Protein AF-A0A7C5TJ11-F1 (afdb_monomer_lite)

Foldseek 3Di:
DAAEAEAEPPCAPVNCVVCVVVVVVSVCCVVVHPDDDDDAAPPPDQLQRLLCVFFVDHCVQQQLHDQFADDPPDDPVDTDGSLALVRGPGDGPLLVCLVVVFQEAALADRHQPDDPRPRPSHKGFHQCVLAQPPLQAKDWDAAAWDQRQNWIKHWDDDPQKIWIFAAADPRTDIDIDGAQDKDDQGWHWHNRPPDIWIKTWIWHHHPRTIITHRIGTLPVRRMPDNVLSVCCVVPPCRVLPAQQAQNVVCVVVVNDDVVSSVVSLVSNVSNQCRVVVVDVPVDDGRYYYGYRHNDGPD

pLDDT: mean 94.76, std 5.83, range [39.12, 98.56]

Radius of gyration: 20.77 Å; chains: 1; bounding box: 56×40×58 Å

Sequence (298 aa):
MRALLIIIDGLSYELLEKYRDELPNIRTLINEGAYGRLESVFPALTPVAIASLITGVTPKTHGITAPKIFVRGRKLSDPISAFSSEGLLVDPIWYHLGKRGKKVIVASSPQALPDRWNLPNVKLIDPFRMKVRKCSEAFFLREGEWRVHGKTWLVSKEGSRYEIAYPGETDYSIIRINVGEREGPIVFRAKCRDRELMGLAFLAAKEEGVYVSPAAYQTYEWSNDREMMDELWERVFKVSGVMLDSDHRSLQRGQITLDDFMWTASLAFRFFTSYSKYLLTTRDWDFAVTYFPVVDNV

Secondary structure (DSSP, 8-state):
--EEEEEEET--HHHHHHHGGG-HHHHHHHHHS-----PPPSS--HHHHHHHHHHSS-HHHH---SSEE--TTS-TTSPEETTSGGG--S--HHHHHHTTT--EEESS-TT--S-SS--TTEEEB-GGGG--GGGGS-EEEPSEEEEETTEEEEEEEETTEEEEEEE-SSSEEEEEEETT-EEEEEEEEEEETTEEEEEEEEEEEETTEEEEPPPEE--S-SBS-HHHHHHHIIIIIHHH----S--HHHHHTTSS-HHHHHHHHHHHHHHHHHHHHHHHHHS--SEEEEEEE-S---

Structure (mmCIF, N/CA/C/O backbone):
data_AF-A0A7C5TJ11-F1
#
_entry.id   AF-A0A7C5TJ11-F1
#
loop_
_atom_site.group_PDB
_atom_site.id
_atom_site.type_symbol
_atom_site.label_atom_id
_atom_site.label_alt_id
_atom_site.label_comp_id
_atom_site.label_asym_id
_atom_site.label_entity_id
_atom_site.label_seq_id
_atom_site.pdbx_PDB_ins_code
_atom_site.Cartn_x
_atom_site.Cartn_y
_atom_site.Cartn_z
_atom_site.occupancy
_atom_site.B_iso_or_equiv
_atom_site.auth_seq_id
_atom_site.auth_comp_id
_atom_site.auth_asym_id
_atom_site.auth_atom_id
_atom_site.pdbx_PDB_model_num
ATOM 1 N N . MET A 1 1 ? 4.856 7.735 -26.916 1.00 86.62 1 MET A N 1
ATOM 2 C CA . MET A 1 1 ? 4.281 6.419 -26.562 1.00 86.62 1 MET A CA 1
ATOM 3 C C . MET A 1 1 ? 4.357 6.276 -25.055 1.00 86.62 1 MET A C 1
ATOM 5 O O . MET A 1 1 ? 5.406 6.597 -24.512 1.00 86.62 1 MET A O 1
ATOM 9 N N . ARG A 1 2 ? 3.267 5.850 -24.412 1.00 95.88 2 ARG A N 1
ATOM 10 C CA . ARG A 1 2 ? 3.203 5.582 -22.970 1.00 95.88 2 ARG A CA 1
ATOM 11 C C . ARG A 1 2 ? 3.071 4.079 -22.736 1.00 95.88 2 ARG A C 1
ATOM 13 O O . ARG A 1 2 ? 2.408 3.418 -23.530 1.00 95.88 2 ARG A O 1
ATOM 20 N N . ALA A 1 3 ? 3.676 3.561 -21.673 1.00 97.38 3 ALA A N 1
ATOM 21 C CA . ALA A 1 3 ? 3.553 2.161 -21.271 1.00 97.38 3 ALA A CA 1
ATOM 22 C C . ALA A 1 3 ? 3.228 2.052 -19.775 1.00 97.38 3 ALA A C 1
ATOM 24 O O . ALA A 1 3 ? 3.905 2.659 -18.947 1.00 97.38 3 ALA A O 1
ATOM 25 N N . LEU A 1 4 ? 2.191 1.284 -19.438 1.00 96.94 4 LEU A N 1
ATOM 26 C CA . LEU A 1 4 ? 1.761 1.026 -18.066 1.00 96.94 4 LEU A CA 1
ATOM 27 C C . LEU A 1 4 ? 1.880 -0.473 -17.780 1.00 96.94 4 LEU A C 1
ATOM 29 O O . LEU A 1 4 ? 1.242 -1.279 -18.451 1.00 96.94 4 LEU A O 1
ATOM 33 N N . LEU A 1 5 ? 2.678 -0.829 -16.777 1.00 96.50 5 LEU A N 1
ATOM 34 C CA . LEU A 1 5 ? 2.787 -2.186 -16.254 1.00 96.50 5 LEU A CA 1
ATOM 35 C C . LEU A 1 5 ? 1.935 -2.312 -14.986 1.00 96.50 5 LEU A C 1
ATOM 37 O O . LEU A 1 5 ? 2.181 -1.629 -13.994 1.00 96.50 5 LEU A O 1
ATOM 41 N N . ILE A 1 6 ? 0.941 -3.197 -15.014 1.00 94.62 6 ILE A N 1
ATOM 42 C CA . ILE A 1 6 ? 0.098 -3.510 -13.856 1.00 94.62 6 ILE A CA 1
ATOM 43 C C . ILE A 1 6 ? 0.462 -4.910 -13.375 1.00 94.62 6 ILE A C 1
ATOM 45 O O . ILE A 1 6 ? 0.319 -5.877 -14.119 1.00 94.62 6 ILE A O 1
ATOM 49 N N . ILE A 1 7 ? 0.930 -5.010 -12.135 1.00 93.50 7 ILE A N 1
ATOM 50 C CA . ILE A 1 7 ? 1.271 -6.272 -11.483 1.00 93.50 7 ILE A CA 1
ATOM 51 C C . ILE A 1 7 ? 0.167 -6.577 -10.474 1.00 93.50 7 ILE A C 1
ATOM 53 O O . ILE A 1 7 ? -0.083 -5.776 -9.576 1.00 93.50 7 ILE A O 1
ATOM 57 N N . ILE A 1 8 ? -0.491 -7.723 -10.626 1.00 91.50 8 ILE A N 1
ATOM 58 C CA . ILE A 1 8 ? -1.546 -8.187 -9.721 1.00 91.50 8 ILE A CA 1
ATOM 59 C C . ILE A 1 8 ? -1.009 -9.413 -8.985 1.00 91.50 8 ILE A C 1
ATOM 61 O O . ILE A 1 8 ? -0.797 -10.453 -9.608 1.00 91.50 8 ILE A O 1
ATOM 65 N N . ASP A 1 9 ? -0.745 -9.285 -7.684 1.00 88.31 9 ASP A N 1
ATOM 66 C CA . ASP A 1 9 ? -0.161 -10.386 -6.915 1.00 88.31 9 ASP A CA 1
ATOM 67 C C . ASP A 1 9 ? -1.166 -11.517 -6.684 1.00 88.31 9 ASP A C 1
ATOM 69 O O . ASP A 1 9 ? -2.335 -11.278 -6.376 1.00 88.31 9 ASP A O 1
ATOM 73 N N . GLY A 1 10 ? -0.686 -12.752 -6.817 1.00 84.31 10 GLY A N 1
ATOM 74 C CA . GLY A 1 10 ? -1.449 -13.974 -6.581 1.00 84.31 10 GLY A CA 1
ATOM 75 C C . GLY A 1 10 ? -2.570 -14.260 -7.587 1.00 84.31 10 GLY A C 1
ATOM 76 O O . GLY A 1 10 ? -3.338 -15.201 -7.389 1.00 84.31 10 GLY A O 1
ATOM 77 N N . LEU A 1 11 ? -2.661 -13.508 -8.690 1.00 88.69 11 LEU A N 1
ATOM 78 C CA . LEU A 1 11 ? -3.597 -13.797 -9.777 1.00 88.69 11 LEU A CA 1
ATOM 79 C C . LEU A 1 11 ? -3.069 -14.954 -10.639 1.00 88.69 11 LEU A C 1
ATOM 81 O O . LEU A 1 11 ? -2.431 -14.739 -11.670 1.00 88.69 11 LEU A O 1
ATOM 85 N N . SER A 1 12 ? -3.304 -16.194 -10.200 1.00 89.19 12 SER A N 1
ATOM 86 C CA . SER A 1 12 ? -2.900 -17.371 -10.974 1.00 89.19 12 SER A CA 1
ATOM 87 C C . SER A 1 12 ? -3.643 -17.447 -12.310 1.00 89.19 12 SER A C 1
ATOM 89 O O . SER A 1 12 ? -4.770 -16.963 -12.451 1.00 89.19 12 SER A O 1
ATOM 91 N N . TYR A 1 13 ? -3.018 -18.096 -13.295 1.00 92.38 13 TYR A N 1
ATOM 92 C CA . TYR A 1 13 ? -3.624 -18.306 -14.609 1.00 92.38 13 TYR A CA 1
ATOM 93 C C . TYR A 1 13 ? -4.947 -19.076 -14.498 1.00 92.38 13 TYR A C 1
ATOM 95 O O . TYR A 1 13 ? -5.927 -18.725 -15.143 1.00 92.38 13 TYR A O 1
ATOM 103 N N . GLU A 1 14 ? -5.001 -20.081 -13.624 1.00 92.44 14 GLU A N 1
ATOM 104 C CA . GLU A 1 14 ? -6.177 -20.922 -13.409 1.00 92.44 14 GLU A CA 1
ATOM 105 C C . GLU A 1 14 ? -7.344 -20.140 -12.783 1.00 92.44 14 GLU A C 1
ATOM 107 O O . GLU A 1 14 ? -8.496 -20.340 -13.168 1.00 92.44 14 GLU A O 1
ATOM 112 N N . LEU A 1 15 ? -7.062 -19.225 -11.846 1.00 90.38 15 LEU A N 1
ATOM 113 C CA . LEU A 1 15 ? -8.080 -18.333 -11.284 1.00 90.38 15 LEU A CA 1
ATOM 114 C C . LEU A 1 15 ? -8.564 -17.331 -12.331 1.00 90.38 15 LEU A C 1
ATOM 116 O O . LEU A 1 15 ? -9.767 -17.115 -12.462 1.00 90.38 15 LEU A O 1
ATOM 120 N N . LEU A 1 16 ? -7.644 -16.745 -13.097 1.00 92.19 16 LEU A N 1
ATOM 121 C CA . LEU A 1 16 ? -7.997 -15.805 -14.152 1.00 92.19 16 LEU A CA 1
ATOM 122 C C . LEU A 1 16 ? -8.893 -16.461 -15.205 1.00 92.19 16 LEU A C 1
ATOM 124 O O . LEU A 1 16 ? -9.935 -15.904 -15.527 1.00 92.19 16 LEU A O 1
ATOM 128 N N . GLU A 1 17 ? -8.551 -17.660 -15.678 1.00 94.44 17 GLU A N 1
ATOM 129 C CA . GLU A 1 17 ? -9.380 -18.401 -16.634 1.00 94.44 17 GLU A CA 1
ATOM 130 C C . GLU A 1 17 ? -10.772 -18.711 -16.081 1.00 94.44 17 GLU A C 1
ATOM 132 O O . GLU A 1 17 ? -11.756 -18.613 -16.812 1.00 94.44 17 GLU A O 1
ATOM 137 N N . LYS A 1 18 ? -10.872 -19.032 -14.787 1.00 94.31 18 LYS A N 1
ATOM 138 C CA . LYS A 1 18 ? -12.156 -19.306 -14.136 1.00 94.31 18 LYS A CA 1
ATOM 139 C C . LYS A 1 18 ? -13.064 -18.073 -14.065 1.00 94.31 18 LYS A C 1
ATOM 141 O O . LYS A 1 18 ? -14.270 -18.224 -14.216 1.00 94.31 18 LYS A O 1
ATOM 146 N N . TYR A 1 19 ? -12.502 -16.888 -13.816 1.00 93.94 19 TYR A N 1
ATOM 147 C CA . TYR A 1 19 ? -13.272 -15.673 -13.514 1.00 93.94 19 TYR A CA 1
ATOM 148 C C . TYR A 1 19 ? -13.239 -14.602 -14.615 1.00 93.94 19 TYR A C 1
ATOM 150 O O . TYR A 1 19 ? -13.895 -13.573 -14.474 1.00 93.94 19 TYR A O 1
ATOM 158 N N . ARG A 1 20 ? -12.502 -14.792 -15.721 1.00 93.56 20 ARG A N 1
ATOM 159 C CA . ARG A 1 20 ? -12.317 -13.748 -16.752 1.00 93.56 20 ARG A CA 1
ATOM 160 C C . ARG A 1 20 ? -13.625 -13.201 -17.323 1.00 93.56 20 ARG A C 1
ATOM 162 O O . ARG A 1 20 ? -13.684 -12.019 -17.643 1.00 93.56 20 ARG A O 1
ATOM 169 N N . ASP A 1 21 ? -14.669 -14.023 -17.418 1.00 94.25 21 ASP A N 1
ATOM 170 C CA . ASP A 1 21 ? -15.966 -13.606 -17.963 1.00 94.25 21 ASP A CA 1
ATOM 171 C C . ASP A 1 21 ? -16.762 -12.712 -16.997 1.00 94.25 21 ASP A C 1
ATOM 173 O O . ASP A 1 21 ? -17.596 -11.922 -17.439 1.00 94.25 21 ASP A O 1
ATOM 177 N N . GLU A 1 22 ? -16.445 -12.771 -15.700 1.00 96.31 22 GLU A N 1
ATOM 178 C CA . GLU A 1 22 ? -16.991 -11.909 -14.642 1.00 96.31 22 GLU A CA 1
ATOM 179 C C . GLU A 1 22 ? -16.182 -10.607 -14.472 1.00 96.31 22 GLU A C 1
ATOM 181 O O . GLU A 1 22 ? -16.600 -9.690 -13.764 1.00 96.31 22 GLU A O 1
ATOM 186 N N . LEU A 1 23 ? -15.025 -10.496 -15.136 1.00 94.00 23 LEU A N 1
ATOM 187 C CA . LEU A 1 23 ? -14.099 -9.368 -15.039 1.00 94.00 23 LEU A CA 1
ATOM 188 C C . LEU A 1 23 ? -14.095 -8.568 -16.355 1.00 94.00 23 LEU A C 1
ATOM 190 O O . LEU A 1 23 ? -13.199 -8.753 -17.182 1.00 94.00 23 LEU A O 1
ATOM 194 N N . PRO A 1 24 ? -15.045 -7.638 -16.576 1.00 95.94 24 PRO A N 1
ATOM 195 C CA . PRO A 1 24 ? -15.271 -7.024 -17.889 1.00 95.94 24 PRO A CA 1
ATOM 196 C C . PRO A 1 24 ? -14.032 -6.326 -18.461 1.00 95.94 24 PRO A C 1
ATOM 198 O O . PRO A 1 24 ? -13.720 -6.499 -19.634 1.00 95.94 24 PRO A O 1
ATOM 201 N N . ASN A 1 25 ? -13.270 -5.605 -17.631 1.00 94.88 25 ASN A N 1
ATOM 202 C CA . ASN A 1 25 ? -12.044 -4.936 -18.079 1.00 94.88 25 ASN A CA 1
ATOM 203 C C . ASN A 1 25 ? -10.949 -5.934 -18.487 1.00 94.88 25 ASN A C 1
ATOM 205 O O . ASN A 1 25 ? -10.254 -5.720 -19.475 1.00 94.88 25 ASN A O 1
ATOM 209 N N . ILE A 1 26 ? -10.803 -7.033 -17.742 1.00 94.56 26 ILE A N 1
ATOM 210 C CA . ILE A 1 26 ? -9.856 -8.103 -18.075 1.00 94.56 26 ILE A CA 1
ATOM 211 C C . ILE A 1 26 ? -10.279 -8.780 -19.376 1.00 94.56 26 ILE A C 1
ATOM 213 O O . ILE A 1 26 ? -9.448 -8.978 -20.257 1.00 94.56 26 ILE A O 1
ATOM 217 N N . ARG A 1 27 ? -11.571 -9.084 -19.528 1.00 95.88 27 ARG A N 1
ATOM 218 C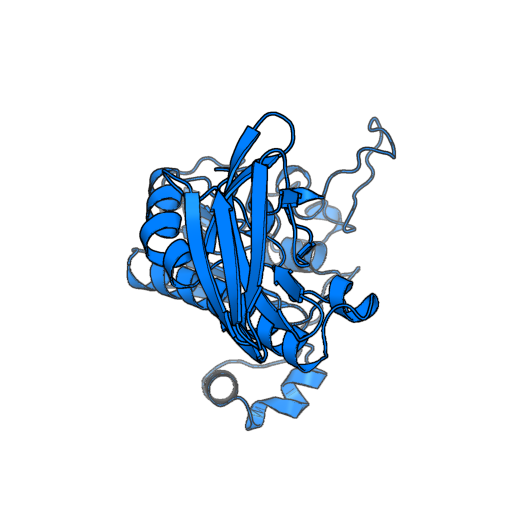 CA . ARG A 1 27 ? -12.120 -9.674 -20.749 1.00 95.88 27 ARG A CA 1
ATOM 219 C C . ARG A 1 27 ? -11.837 -8.807 -21.975 1.00 95.88 27 ARG A C 1
ATOM 221 O O . ARG A 1 27 ? -11.416 -9.340 -22.997 1.00 95.88 27 ARG A O 1
ATOM 228 N N . THR A 1 28 ? -12.014 -7.490 -21.873 1.00 97.50 28 THR A N 1
ATOM 229 C CA . THR A 1 28 ? -11.651 -6.557 -22.950 1.00 97.50 28 THR A CA 1
ATOM 230 C C . THR A 1 28 ? -10.160 -6.638 -23.282 1.00 97.50 28 THR A C 1
ATOM 232 O O . THR A 1 28 ? -9.814 -6.815 -24.445 1.00 97.50 28 THR A O 1
ATOM 235 N N . LEU A 1 29 ? -9.275 -6.596 -22.276 1.00 96.00 29 LEU A N 1
ATOM 236 C CA . LEU A 1 29 ? -7.823 -6.702 -22.487 1.00 96.00 29 LEU A CA 1
ATOM 237 C C . LEU A 1 29 ? -7.409 -8.026 -23.149 1.00 96.00 29 LEU A C 1
ATOM 239 O O . LEU A 1 29 ? -6.500 -8.032 -23.975 1.00 96.00 29 LEU A O 1
ATOM 243 N N . ILE A 1 30 ? -8.070 -9.133 -22.803 1.00 95.56 30 ILE A N 1
ATOM 244 C CA . ILE A 1 30 ? -7.830 -10.449 -23.411 1.00 95.56 30 ILE A CA 1
ATOM 245 C C . ILE A 1 30 ? -8.282 -10.463 -24.876 1.00 95.56 30 ILE A C 1
ATOM 247 O O . ILE A 1 30 ? -7.544 -10.946 -25.730 1.00 95.56 30 ILE A O 1
ATOM 251 N N . ASN A 1 31 ? -9.473 -9.935 -25.173 1.00 96.69 31 ASN A N 1
ATOM 252 C CA . ASN A 1 31 ? -10.062 -9.995 -26.514 1.00 96.69 31 ASN A CA 1
ATOM 253 C C . ASN A 1 31 ? -9.401 -9.038 -27.514 1.00 96.69 31 ASN A C 1
ATOM 255 O O . ASN A 1 31 ? -9.334 -9.346 -28.701 1.00 96.69 31 ASN A O 1
ATOM 259 N N . GLU A 1 32 ? -8.952 -7.872 -27.049 1.00 97.81 32 GLU A N 1
ATOM 260 C CA . GLU A 1 32 ? -8.363 -6.827 -27.896 1.00 97.81 32 GLU A CA 1
ATOM 261 C C . GLU A 1 32 ? -6.825 -6.844 -27.890 1.00 97.81 32 GLU A C 1
ATOM 263 O O . GLU A 1 32 ? -6.190 -6.126 -28.663 1.00 97.81 32 GLU A O 1
ATOM 268 N N . GLY A 1 33 ? -6.216 -7.643 -27.010 1.00 96.50 33 GLY A N 1
ATOM 269 C CA . GLY A 1 33 ? -4.775 -7.699 -26.793 1.00 96.50 33 GLY A CA 1
ATOM 270 C C . GLY A 1 33 ? -4.164 -9.077 -27.038 1.00 96.50 33 GLY A C 1
ATOM 271 O O . GLY A 1 33 ? -4.659 -9.890 -27.815 1.00 96.50 33 GLY A O 1
ATOM 272 N N . ALA A 1 34 ? -3.038 -9.328 -26.369 1.00 95.94 34 ALA A N 1
ATOM 273 C CA . ALA A 1 34 ? -2.376 -10.625 -26.354 1.00 95.94 34 ALA A CA 1
ATOM 274 C C . ALA A 1 34 ? -2.524 -11.258 -24.970 1.00 95.94 34 ALA A C 1
ATOM 276 O O . ALA A 1 34 ? -2.236 -10.624 -23.953 1.00 95.94 34 ALA A O 1
ATOM 277 N N . TYR A 1 35 ? -2.939 -12.521 -24.944 1.00 95.69 35 TYR A N 1
ATOM 278 C CA . TYR A 1 35 ? -3.163 -13.275 -23.720 1.00 95.69 35 TYR A CA 1
ATOM 279 C C . TYR A 1 35 ? -2.591 -14.686 -23.839 1.00 95.69 35 TYR A C 1
ATOM 281 O O . TYR A 1 35 ? -2.731 -15.343 -24.869 1.00 95.69 35 TYR A O 1
ATOM 289 N N . GLY A 1 36 ? -1.938 -15.156 -22.778 1.00 94.12 36 GLY A N 1
ATOM 290 C CA . GLY A 1 36 ? -1.347 -16.484 -22.735 1.00 94.12 36 GLY A CA 1
ATOM 291 C C . GLY A 1 36 ? -0.773 -16.814 -21.364 1.00 94.12 36 GLY A C 1
ATOM 292 O O . GLY A 1 36 ? -0.557 -15.935 -20.528 1.00 94.12 36 GLY A O 1
ATOM 293 N N . ARG A 1 37 ? -0.528 -18.105 -21.135 1.00 94.69 37 ARG A N 1
ATOM 294 C CA . ARG A 1 37 ? 0.116 -18.590 -19.914 1.00 94.69 37 ARG A CA 1
ATOM 295 C C . ARG A 1 37 ? 1.594 -18.199 -19.919 1.00 94.69 37 ARG A C 1
ATOM 297 O O . ARG A 1 37 ? 2.290 -18.448 -20.900 1.00 94.69 37 ARG A O 1
ATOM 304 N N . LEU A 1 38 ? 2.066 -17.631 -18.812 1.00 92.31 38 LEU A N 1
ATOM 305 C CA . LEU A 1 38 ? 3.478 -17.322 -18.588 1.00 92.31 38 LEU A CA 1
ATOM 306 C C . LEU A 1 38 ? 4.052 -18.248 -17.517 1.00 92.31 38 LEU A C 1
ATOM 308 O O . LEU A 1 38 ? 3.388 -18.550 -16.525 1.00 92.31 38 LEU A O 1
ATOM 312 N N . GLU A 1 39 ? 5.293 -18.682 -17.718 1.00 93.00 39 GLU A N 1
ATOM 313 C CA . GLU A 1 39 ? 6.059 -19.394 -16.700 1.00 93.00 39 GLU A CA 1
ATOM 314 C C . GLU A 1 39 ? 6.761 -18.378 -15.790 1.00 93.00 39 GLU A C 1
ATOM 316 O O . GLU A 1 39 ? 7.399 -17.435 -16.262 1.00 93.00 39 GLU A O 1
ATOM 321 N N . SER A 1 40 ? 6.614 -18.554 -14.475 1.00 93.94 40 SER A N 1
ATOM 322 C CA . SER A 1 40 ? 7.336 -17.750 -13.488 1.00 93.94 40 SER A CA 1
ATOM 323 C C . SER A 1 40 ? 8.755 -18.286 -13.288 1.00 93.94 40 SER A C 1
ATOM 325 O O . SER A 1 40 ? 9.103 -19.383 -13.711 1.00 93.94 40 SER A O 1
ATOM 327 N N . VAL A 1 41 ? 9.588 -17.527 -12.591 1.00 96.00 41 VAL A N 1
ATOM 328 C CA . VAL A 1 41 ? 10.910 -17.999 -12.168 1.00 96.00 41 VAL A CA 1
ATOM 329 C C . VAL A 1 41 ? 10.814 -18.944 -10.970 1.00 96.00 41 VAL A C 1
ATOM 331 O O . VAL A 1 41 ? 9.829 -18.945 -10.231 1.00 96.00 41 VAL A O 1
ATOM 334 N N . PHE A 1 42 ? 11.878 -19.714 -10.729 1.00 95.12 42 PHE A N 1
ATOM 335 C CA . PHE A 1 42 ? 12.030 -20.501 -9.508 1.00 95.12 42 PHE A CA 1
ATOM 336 C C . PHE A 1 42 ? 13.010 -19.828 -8.523 1.00 95.12 42 PHE A C 1
ATOM 338 O O . PHE A 1 42 ? 14.138 -19.521 -8.922 1.00 95.12 42 PHE A O 1
ATOM 345 N N . PRO A 1 43 ? 12.643 -19.647 -7.237 1.00 94.62 43 PRO A N 1
ATOM 346 C CA . PRO A 1 43 ? 11.336 -19.946 -6.641 1.00 94.62 43 PRO A CA 1
ATOM 347 C C . PRO A 1 43 ? 10.264 -18.898 -6.998 1.00 94.62 43 PRO A C 1
ATOM 349 O O . PRO A 1 43 ? 10.548 -17.701 -7.041 1.00 94.62 43 PRO A O 1
ATOM 352 N N . ALA A 1 44 ? 9.020 -19.350 -7.186 1.00 92.31 44 ALA A N 1
ATOM 353 C CA . ALA A 1 44 ? 7.878 -18.518 -7.583 1.00 92.31 44 ALA A CA 1
ATOM 354 C C . ALA A 1 44 ? 7.293 -17.727 -6.394 1.00 92.31 44 ALA A C 1
ATOM 356 O O . ALA A 1 44 ? 6.153 -17.925 -5.987 1.00 92.31 44 ALA A O 1
ATOM 357 N N . LEU A 1 45 ? 8.112 -16.857 -5.800 1.00 93.31 45 LEU A N 1
ATOM 358 C CA . LEU A 1 45 ? 7.745 -15.987 -4.680 1.00 93.31 45 LEU A CA 1
ATOM 359 C C . LEU A 1 45 ? 7.658 -14.536 -5.159 1.00 93.31 45 LEU A C 1
ATOM 361 O O . LEU A 1 45 ? 8.519 -14.106 -5.926 1.00 93.31 45 LEU A O 1
ATOM 365 N N . THR A 1 46 ? 6.693 -13.761 -4.656 1.00 92.88 46 THR A N 1
ATOM 366 C CA . THR A 1 46 ? 6.418 -12.372 -5.075 1.00 92.88 46 THR A CA 1
ATOM 367 C C . THR A 1 46 ? 7.670 -11.510 -5.289 1.00 92.88 46 THR A C 1
ATOM 369 O O . THR A 1 46 ? 7.876 -11.039 -6.411 1.00 92.88 46 THR A O 1
ATOM 372 N N . PRO A 1 47 ? 8.568 -11.310 -4.297 1.00 94.75 47 PRO A N 1
ATOM 373 C CA . PRO A 1 47 ? 9.711 -10.421 -4.497 1.00 94.75 47 PRO A CA 1
ATOM 374 C C . PRO A 1 47 ? 10.745 -10.983 -5.484 1.00 94.75 47 PRO A C 1
ATOM 376 O O . PRO A 1 47 ? 11.503 -10.207 -6.056 1.00 94.75 47 PRO A O 1
ATOM 379 N N . VAL A 1 48 ? 10.783 -12.304 -5.690 1.00 96.94 48 VAL A N 1
ATOM 380 C CA . VAL A 1 48 ? 11.693 -12.979 -6.629 1.00 96.94 48 VAL A CA 1
ATOM 381 C C . VAL A 1 48 ? 11.176 -12.825 -8.059 1.00 96.94 48 VAL A C 1
ATOM 383 O O . VAL A 1 48 ? 11.912 -12.366 -8.930 1.00 96.94 48 VAL A O 1
ATOM 386 N N . ALA A 1 49 ? 9.896 -13.134 -8.281 1.00 96.06 49 ALA A N 1
ATOM 387 C CA . ALA A 1 49 ? 9.247 -13.015 -9.582 1.00 96.06 49 ALA A CA 1
ATOM 388 C C . ALA A 1 49 ? 9.200 -11.562 -10.069 1.00 96.06 49 ALA A C 1
ATOM 390 O O . ALA A 1 49 ? 9.533 -11.294 -11.223 1.00 96.06 49 ALA A O 1
ATOM 391 N N . ILE A 1 50 ? 8.875 -10.612 -9.184 1.00 96.12 50 ILE A N 1
ATOM 392 C CA . ILE A 1 50 ? 8.878 -9.189 -9.540 1.00 96.12 50 ILE A CA 1
ATOM 393 C C . ILE A 1 50 ? 10.292 -8.710 -9.864 1.00 96.12 50 ILE A C 1
ATOM 395 O O . ILE A 1 50 ? 10.462 -8.026 -10.868 1.00 96.12 50 ILE A O 1
ATOM 399 N N . ALA A 1 51 ? 11.313 -9.113 -9.098 1.00 97.88 51 ALA A N 1
ATOM 400 C CA . ALA A 1 51 ? 12.695 -8.760 -9.412 1.00 97.88 51 ALA A CA 1
ATOM 401 C C . ALA A 1 51 ? 13.109 -9.265 -10.806 1.00 97.88 51 ALA A C 1
ATOM 403 O O . ALA A 1 51 ? 13.710 -8.511 -11.570 1.00 97.88 51 ALA A O 1
ATOM 404 N N . SER A 1 52 ? 12.735 -10.491 -11.185 1.00 98.00 52 SER A N 1
ATOM 405 C CA . SER A 1 52 ? 12.958 -10.992 -12.548 1.00 98.00 52 SER A CA 1
ATOM 406 C C . SER A 1 52 ? 12.178 -10.194 -13.600 1.00 98.00 52 SER A C 1
ATOM 408 O O . SER A 1 52 ? 12.746 -9.833 -14.629 1.00 98.00 52 SER A O 1
ATOM 410 N N . LEU A 1 53 ? 10.915 -9.845 -13.330 1.00 97.00 53 LEU A N 1
ATOM 411 C CA . LEU A 1 53 ? 10.067 -9.062 -14.237 1.00 97.00 53 LEU A CA 1
ATOM 412 C C . LEU A 1 53 ? 10.649 -7.670 -14.530 1.00 97.00 53 LEU A C 1
ATOM 414 O O . LEU A 1 53 ? 10.670 -7.238 -15.680 1.00 97.00 53 LEU A O 1
ATOM 418 N N . ILE A 1 54 ? 11.135 -6.966 -13.505 1.00 97.31 54 ILE A N 1
ATOM 419 C CA . ILE A 1 54 ? 11.624 -5.584 -13.646 1.00 97.31 54 ILE A CA 1
ATOM 420 C C . ILE A 1 54 ? 13.067 -5.509 -14.159 1.00 97.31 54 ILE A C 1
ATOM 422 O O . ILE A 1 54 ? 13.477 -4.450 -14.626 1.00 97.31 54 ILE A O 1
ATOM 426 N N . THR A 1 55 ? 13.852 -6.587 -14.047 1.00 98.06 55 THR A N 1
ATOM 427 C CA . THR A 1 55 ? 15.269 -6.618 -14.468 1.00 98.06 55 THR A CA 1
ATOM 428 C C . THR A 1 55 ? 15.500 -7.397 -15.762 1.00 98.06 55 THR A C 1
ATOM 430 O O . THR A 1 55 ? 16.516 -7.196 -16.422 1.00 98.06 55 THR A O 1
ATOM 433 N N . GLY A 1 56 ? 14.580 -8.291 -16.134 1.00 97.62 56 GLY A N 1
ATOM 434 C CA . GLY A 1 56 ? 14.712 -9.161 -17.303 1.00 97.62 56 GLY A CA 1
ATOM 435 C C . GLY A 1 56 ? 15.738 -10.289 -17.142 1.00 97.62 56 GLY A C 1
ATOM 436 O O . GLY A 1 56 ? 16.128 -10.894 -18.138 1.00 97.62 56 GLY A O 1
ATOM 437 N N . VAL A 1 57 ? 16.202 -10.579 -15.920 1.00 98.19 57 VAL A N 1
ATOM 438 C CA . VAL A 1 57 ? 17.179 -11.649 -15.644 1.00 98.19 57 VAL A CA 1
ATOM 439 C C . VAL A 1 57 ? 16.673 -12.611 -14.566 1.00 98.19 57 VAL A C 1
ATOM 441 O O . VAL A 1 57 ? 15.674 -12.352 -13.909 1.00 98.19 57 VAL A O 1
ATOM 444 N N . THR A 1 58 ? 17.357 -13.742 -14.381 1.00 98.00 58 THR A N 1
ATOM 445 C CA . THR A 1 58 ? 16.963 -14.781 -13.407 1.00 98.00 58 THR A CA 1
ATOM 446 C C . THR A 1 58 ? 17.383 -14.447 -11.964 1.00 98.00 58 THR A C 1
ATOM 448 O O . THR A 1 58 ? 18.304 -13.639 -11.775 1.00 98.00 58 THR A O 1
ATOM 451 N N . PRO A 1 59 ? 16.825 -15.140 -10.944 1.00 98.00 59 PRO A N 1
ATOM 452 C CA . PRO A 1 59 ? 17.202 -14.980 -9.531 1.00 98.00 59 PRO A CA 1
ATOM 453 C C . PRO A 1 59 ? 18.691 -15.088 -9.234 1.00 98.00 59 PRO A C 1
ATOM 455 O O . PRO A 1 59 ? 19.217 -14.352 -8.398 1.00 98.00 59 PRO A O 1
ATOM 458 N N . LYS A 1 60 ? 19.399 -15.946 -9.976 1.00 96.56 60 LYS A N 1
ATOM 459 C CA . LYS A 1 60 ? 20.856 -16.084 -9.881 1.00 96.56 60 LYS A CA 1
ATOM 460 C C . LYS A 1 60 ? 21.591 -14.778 -10.205 1.00 96.56 60 LYS A C 1
ATOM 462 O O . LYS A 1 60 ? 22.637 -14.519 -9.619 1.00 96.56 60 LYS A O 1
ATOM 467 N N . THR A 1 61 ? 21.064 -13.979 -11.131 1.00 98.00 61 THR A N 1
ATOM 468 C CA . THR A 1 61 ? 21.709 -12.755 -11.621 1.00 98.00 61 THR A CA 1
ATOM 469 C C . THR A 1 61 ? 21.271 -11.527 -10.830 1.00 98.00 61 THR A C 1
ATOM 471 O O . THR A 1 61 ? 22.124 -10.755 -10.404 1.00 98.00 61 THR A O 1
ATOM 474 N N . HIS A 1 62 ? 19.967 -11.341 -10.589 1.00 97.94 62 HIS A N 1
ATOM 475 C CA . HIS A 1 62 ? 19.495 -10.173 -9.832 1.00 97.94 62 HIS A CA 1
ATOM 476 C C . HIS A 1 62 ? 19.664 -10.316 -8.311 1.00 97.94 62 HIS A C 1
ATOM 478 O O . HIS A 1 62 ? 19.500 -9.332 -7.594 1.00 97.94 62 HIS A O 1
ATOM 484 N N . GLY A 1 63 ? 19.991 -11.511 -7.804 1.00 97.12 63 GLY A N 1
ATOM 485 C CA . GLY A 1 63 ? 20.361 -11.763 -6.404 1.00 97.12 63 GLY A CA 1
ATOM 486 C C . GLY A 1 63 ? 19.194 -11.956 -5.430 1.00 97.12 63 GLY A C 1
ATOM 487 O O . GLY A 1 63 ? 19.401 -12.405 -4.302 1.00 97.12 63 GLY A O 1
ATOM 488 N N . ILE A 1 64 ? 17.960 -11.688 -5.862 1.00 97.94 64 ILE A N 1
ATOM 489 C CA . ILE A 1 64 ? 16.754 -11.884 -5.046 1.00 97.94 64 ILE A CA 1
ATOM 490 C C . ILE A 1 64 ? 16.303 -13.337 -5.167 1.00 97.94 64 ILE A C 1
ATOM 492 O O . ILE A 1 64 ? 15.796 -13.737 -6.206 1.00 97.94 64 ILE A O 1
ATOM 496 N N . THR A 1 65 ? 16.499 -14.130 -4.115 1.00 95.94 65 THR A N 1
ATOM 497 C CA . THR A 1 65 ? 16.327 -15.599 -4.165 1.00 95.94 65 THR A CA 1
ATOM 498 C C . THR A 1 65 ? 15.314 -16.148 -3.163 1.00 95.94 65 THR A C 1
ATOM 500 O O . THR A 1 65 ? 14.806 -17.248 -3.346 1.00 95.94 65 THR A O 1
ATOM 503 N N . ALA A 1 66 ? 14.995 -15.395 -2.112 1.00 95.25 66 ALA A N 1
ATOM 504 C CA . ALA A 1 66 ? 14.013 -15.739 -1.087 1.00 95.25 66 ALA A CA 1
ATOM 505 C C . ALA A 1 66 ? 13.599 -14.458 -0.344 1.00 95.25 66 ALA A C 1
ATOM 507 O O . ALA A 1 66 ? 14.378 -13.511 -0.367 1.00 95.25 66 ALA A O 1
ATOM 508 N N . PRO A 1 67 ? 12.459 -14.403 0.376 1.00 94.31 67 PRO A N 1
ATOM 509 C CA . PRO A 1 67 ? 12.000 -13.197 1.077 1.00 94.31 67 PRO A CA 1
ATOM 510 C C . PRO A 1 67 ? 13.022 -12.621 2.071 1.00 94.31 67 PRO A C 1
ATOM 512 O O . PRO A 1 67 ? 13.087 -11.409 2.279 1.00 94.31 67 PRO A O 1
ATOM 515 N N . LYS A 1 68 ? 13.837 -13.500 2.667 1.00 95.56 68 LYS A N 1
ATOM 516 C CA . LYS A 1 68 ? 14.991 -13.167 3.507 1.00 95.56 68 LYS A CA 1
ATOM 517 C C . LYS A 1 68 ? 16.239 -13.774 2.878 1.00 95.56 68 LYS A C 1
ATOM 519 O O . LYS A 1 68 ? 16.315 -14.992 2.730 1.00 95.56 68 LYS A O 1
ATOM 524 N N . ILE A 1 69 ? 17.209 -12.934 2.538 1.00 95.06 69 ILE A N 1
ATOM 525 C CA . ILE A 1 69 ? 18.442 -13.338 1.862 1.00 95.06 69 ILE A CA 1
ATOM 526 C C . ILE A 1 69 ? 19.580 -13.313 2.882 1.00 95.06 69 ILE A C 1
ATOM 528 O O . ILE A 1 69 ? 19.927 -12.266 3.433 1.00 95.06 69 ILE A O 1
ATOM 532 N N . PHE A 1 70 ? 20.161 -14.481 3.143 1.00 94.38 70 PHE A N 1
ATOM 533 C CA . PHE A 1 70 ? 21.282 -14.636 4.065 1.00 94.38 70 PHE A CA 1
ATOM 534 C C . PHE A 1 70 ? 22.591 -14.588 3.286 1.00 94.38 70 PHE A C 1
ATOM 536 O O . PHE A 1 70 ? 22.844 -15.428 2.425 1.00 94.38 70 PHE A O 1
ATOM 543 N N . VAL A 1 71 ? 23.430 -13.603 3.596 1.00 90.88 71 VAL A N 1
ATOM 544 C CA . VAL A 1 71 ? 24.730 -13.405 2.946 1.00 90.88 71 VAL A CA 1
ATOM 545 C C . VAL A 1 71 ? 25.862 -13.638 3.939 1.00 90.88 71 VAL A C 1
ATOM 547 O O . VAL A 1 71 ? 25.763 -13.293 5.120 1.00 90.88 71 VAL A O 1
ATOM 550 N N . ARG A 1 72 ? 26.963 -14.226 3.462 1.00 91.19 72 ARG A N 1
ATOM 551 C CA . ARG A 1 72 ? 28.161 -14.455 4.279 1.00 91.19 72 ARG A CA 1
ATOM 552 C C . ARG A 1 72 ? 28.675 -13.123 4.838 1.00 91.19 72 ARG A C 1
ATOM 554 O O . ARG A 1 72 ? 28.749 -12.136 4.117 1.00 91.19 72 ARG A O 1
ATOM 561 N N . GLY A 1 73 ? 29.038 -13.109 6.120 1.00 91.50 73 GLY A N 1
ATOM 562 C CA . GLY A 1 73 ? 29.523 -11.910 6.816 1.00 91.50 73 GLY A CA 1
ATOM 563 C C . GLY A 1 73 ? 28.434 -11.092 7.518 1.00 91.50 73 GLY A C 1
ATOM 564 O O . GLY A 1 73 ? 28.768 -10.225 8.320 1.00 91.50 73 GLY A O 1
ATOM 565 N N . ARG A 1 74 ? 27.146 -11.393 7.297 1.00 92.75 74 ARG A N 1
ATOM 566 C CA . ARG A 1 74 ? 26.042 -10.857 8.107 1.00 92.75 74 ARG A CA 1
ATOM 567 C C . ARG A 1 74 ? 25.593 -11.850 9.174 1.00 92.75 74 ARG A C 1
ATOM 569 O O . ARG A 1 74 ? 25.774 -13.061 9.044 1.00 92.75 74 ARG A O 1
ATOM 576 N N . LYS A 1 75 ? 24.992 -11.329 10.246 1.00 93.38 75 LYS A N 1
ATOM 577 C CA . LYS A 1 75 ? 24.360 -12.152 11.285 1.00 93.38 75 LYS A CA 1
ATOM 578 C C . LYS A 1 75 ? 23.088 -12.789 10.725 1.00 93.38 75 LYS A C 1
ATOM 580 O O . LYS A 1 75 ? 22.344 -12.138 10.000 1.00 93.38 75 LYS A O 1
ATOM 585 N N . LEU A 1 76 ? 22.772 -14.015 11.148 1.00 91.81 76 LEU A N 1
ATOM 586 C CA . LEU A 1 76 ? 21.498 -14.667 10.801 1.00 91.81 76 LEU A CA 1
ATOM 587 C C . LEU A 1 76 ? 20.272 -13.877 11.296 1.00 91.81 76 LEU A C 1
ATOM 589 O O . LEU A 1 76 ? 19.193 -13.974 10.728 1.00 91.81 76 LEU A O 1
ATOM 593 N N . SER A 1 77 ? 20.425 -13.060 12.337 1.00 92.94 77 SER A N 1
ATOM 594 C CA . SER A 1 77 ? 19.366 -12.172 12.826 1.00 92.94 77 SER A CA 1
ATOM 595 C C . SER A 1 77 ? 19.123 -10.940 11.941 1.00 92.94 77 SER A C 1
ATOM 597 O O . SER A 1 77 ? 18.182 -10.199 12.209 1.00 92.94 77 SER A O 1
ATOM 599 N N . ASP A 1 78 ? 19.972 -10.695 10.938 1.00 92.75 78 ASP A N 1
ATOM 600 C CA . ASP A 1 78 ? 19.950 -9.507 10.076 1.00 92.75 78 ASP A CA 1
ATOM 601 C C . ASP A 1 78 ? 20.083 -9.874 8.578 1.00 92.75 78 ASP A C 1
ATOM 603 O O . ASP A 1 78 ? 21.077 -9.539 7.921 1.00 92.75 78 ASP A O 1
ATOM 607 N N . PRO A 1 79 ? 19.118 -10.635 8.023 1.00 94.75 79 PRO A N 1
ATOM 608 C CA . PRO A 1 79 ? 19.097 -10.940 6.599 1.00 94.75 79 PRO A CA 1
ATOM 609 C C . PRO A 1 79 ? 18.735 -9.699 5.775 1.00 94.75 79 PRO A C 1
ATOM 611 O O . PRO A 1 79 ? 18.018 -8.810 6.236 1.00 94.75 79 PRO A O 1
ATOM 614 N N . ILE A 1 80 ? 19.152 -9.682 4.509 1.00 95.06 80 ILE A N 1
ATOM 615 C CA . ILE A 1 80 ? 18.701 -8.665 3.555 1.00 95.06 80 ILE A CA 1
ATOM 616 C C . ILE A 1 80 ? 17.246 -8.968 3.184 1.00 95.06 80 ILE A C 1
ATOM 618 O O . ILE A 1 80 ? 16.900 -10.103 2.844 1.00 95.06 80 ILE A O 1
ATOM 622 N N . SER A 1 81 ? 16.384 -7.954 3.257 1.00 95.31 81 SER A N 1
ATOM 623 C CA . SER A 1 81 ? 14.996 -8.073 2.808 1.00 95.31 81 SER A CA 1
ATOM 624 C C . SER A 1 81 ? 14.940 -8.090 1.287 1.00 95.31 81 SER A C 1
ATOM 626 O O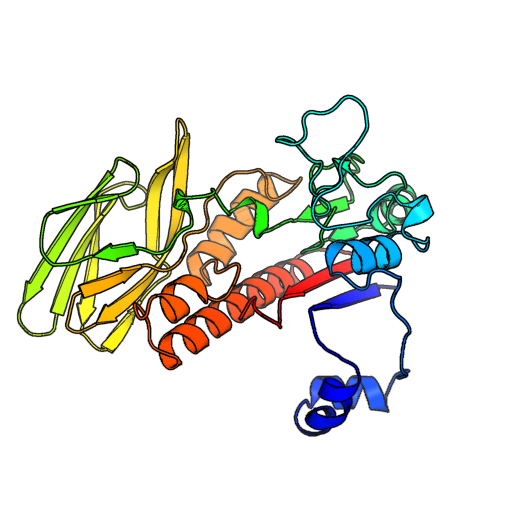 . SER A 1 81 ? 15.421 -7.162 0.639 1.00 95.31 81 SER A O 1
ATOM 628 N N . ALA A 1 82 ? 14.284 -9.098 0.720 1.00 96.12 82 ALA A N 1
ATOM 629 C CA . ALA A 1 82 ? 14.071 -9.183 -0.719 1.00 96.12 82 ALA A CA 1
ATOM 630 C C . ALA A 1 82 ? 13.207 -8.057 -1.278 1.00 96.12 82 ALA A C 1
ATOM 632 O O . ALA A 1 82 ? 13.276 -7.792 -2.465 1.00 96.12 82 ALA A O 1
ATOM 633 N N . PHE A 1 83 ? 12.400 -7.402 -0.445 1.00 94.88 83 PHE A N 1
ATOM 634 C CA . PHE A 1 83 ? 11.551 -6.281 -0.848 1.00 94.88 83 PHE A CA 1
ATOM 635 C C . PHE A 1 83 ? 12.320 -4.954 -0.923 1.00 94.88 83 PHE A C 1
ATOM 637 O O . PHE A 1 83 ? 11.791 -3.970 -1.424 1.00 94.88 83 PHE A O 1
ATOM 644 N N . SER A 1 84 ? 13.564 -4.922 -0.436 1.00 95.56 84 SER A N 1
ATOM 645 C CA . SER A 1 84 ? 14.438 -3.749 -0.482 1.00 95.56 84 SER A CA 1
ATOM 646 C C . SER A 1 84 ? 15.278 -3.745 -1.754 1.00 95.56 84 SER A C 1
ATOM 648 O O . SER A 1 84 ? 15.760 -4.791 -2.194 1.00 95.56 84 SER A O 1
ATOM 650 N N . SER A 1 85 ? 15.536 -2.558 -2.302 1.00 96.81 85 SER A N 1
ATOM 651 C CA . SER A 1 85 ? 16.474 -2.388 -3.417 1.00 96.81 85 SER A CA 1
ATOM 652 C C . SER A 1 85 ? 17.905 -2.803 -3.050 1.00 96.81 85 SER A C 1
ATOM 654 O O . SER A 1 85 ? 18.702 -3.097 -3.935 1.00 96.81 85 SER A O 1
ATOM 656 N N . GLU A 1 86 ? 18.251 -2.866 -1.759 1.00 94.31 86 GLU A N 1
ATOM 657 C CA . GLU A 1 86 ? 19.582 -3.257 -1.268 1.00 94.31 86 GLU A CA 1
ATOM 658 C C . GLU A 1 86 ? 20.008 -4.660 -1.713 1.00 94.31 86 GLU A C 1
ATOM 660 O O . GLU A 1 86 ? 21.194 -4.898 -1.933 1.00 94.31 86 GLU A O 1
ATOM 665 N N . GLY A 1 87 ? 19.056 -5.588 -1.845 1.00 93.12 87 GLY A N 1
ATOM 666 C CA . GLY A 1 87 ? 19.339 -6.954 -2.288 1.00 93.12 87 GLY A CA 1
ATOM 667 C C . GLY A 1 87 ? 19.496 -7.098 -3.802 1.00 93.12 87 GLY A C 1
ATOM 668 O O . GLY A 1 87 ? 19.928 -8.152 -4.263 1.00 93.12 87 GLY A O 1
ATOM 669 N N . LEU A 1 88 ? 19.126 -6.072 -4.575 1.00 96.69 88 LEU A N 1
ATOM 670 C CA . LEU A 1 88 ? 19.089 -6.139 -6.031 1.00 96.69 88 LEU A CA 1
ATOM 671 C C . LEU A 1 88 ? 20.490 -5.896 -6.613 1.00 96.69 88 LEU A C 1
ATOM 673 O O . LEU A 1 88 ? 21.071 -4.826 -6.442 1.00 96.69 88 LEU A O 1
ATOM 677 N N . LEU A 1 89 ? 21.055 -6.885 -7.303 1.00 97.12 89 LEU A N 1
ATOM 678 C CA . LEU A 1 89 ? 22.428 -6.813 -7.830 1.00 97.12 89 LEU A CA 1
ATOM 679 C C . LEU A 1 89 ? 22.534 -6.169 -9.217 1.00 97.12 89 LEU A C 1
ATOM 681 O O . LEU A 1 89 ? 23.637 -5.880 -9.673 1.00 97.12 89 LEU A O 1
ATOM 685 N N . VAL A 1 90 ? 21.402 -5.951 -9.884 1.00 98.00 90 VAL A N 1
ATOM 686 C CA . VAL A 1 90 ? 21.329 -5.375 -11.230 1.00 98.00 90 VAL A CA 1
ATOM 687 C C . VAL A 1 90 ? 20.303 -4.254 -11.274 1.00 98.00 90 VAL A C 1
ATOM 689 O O . VAL A 1 90 ? 19.417 -4.175 -10.423 1.00 98.00 90 VAL A O 1
ATOM 692 N N . ASP A 1 91 ? 20.414 -3.394 -12.277 1.00 98.19 91 ASP A N 1
ATOM 693 C CA . ASP A 1 91 ? 19.500 -2.275 -12.409 1.00 98.19 91 ASP A CA 1
ATOM 694 C C . ASP A 1 91 ? 18.138 -2.701 -12.996 1.00 98.19 91 ASP A C 1
ATOM 696 O O . ASP A 1 91 ? 18.076 -3.510 -13.923 1.00 98.19 91 ASP A O 1
ATOM 700 N N . PRO A 1 92 ? 17.030 -2.149 -12.483 1.00 98.12 92 PRO A N 1
ATOM 701 C CA . PRO A 1 92 ? 15.688 -2.386 -12.990 1.00 98.12 92 PRO A CA 1
ATOM 702 C C . PRO A 1 92 ? 15.359 -1.472 -14.176 1.00 98.12 92 PRO A C 1
ATOM 704 O O . PRO A 1 92 ? 16.001 -0.446 -14.427 1.00 98.12 92 PRO A O 1
ATOM 707 N N . ILE A 1 93 ? 14.283 -1.802 -14.887 1.00 98.25 93 ILE A N 1
ATOM 708 C CA . ILE A 1 93 ? 13.832 -1.102 -16.093 1.00 98.25 93 ILE A CA 1
ATOM 709 C C . ILE A 1 93 ? 13.651 0.408 -15.884 1.00 98.25 93 ILE A C 1
ATOM 711 O O . ILE A 1 93 ? 14.012 1.195 -16.761 1.00 98.25 93 ILE A O 1
ATOM 715 N N . TRP A 1 94 ? 13.165 0.841 -14.715 1.00 97.75 94 TRP A N 1
ATOM 716 C CA . TRP A 1 94 ? 12.956 2.263 -14.430 1.00 97.75 94 TRP A CA 1
ATOM 717 C C . TRP A 1 94 ? 14.257 3.066 -14.398 1.00 97.75 94 TRP A C 1
ATOM 719 O O . TRP A 1 94 ? 14.265 4.211 -14.848 1.00 97.75 94 TRP A O 1
ATOM 729 N N . TYR A 1 95 ? 15.371 2.470 -13.964 1.00 98.38 95 TYR A N 1
ATOM 730 C CA . TYR A 1 95 ? 16.681 3.114 -14.053 1.00 98.38 95 TYR A CA 1
ATOM 731 C C . TYR A 1 95 ? 17.104 3.304 -15.510 1.00 98.38 95 TYR A C 1
ATOM 733 O O . TYR A 1 95 ? 17.480 4.401 -15.931 1.00 98.38 95 TYR A O 1
ATOM 741 N N . HIS A 1 96 ? 17.011 2.241 -16.310 1.00 98.38 96 HIS A N 1
ATOM 742 C CA . HIS A 1 96 ? 17.416 2.270 -17.712 1.00 98.38 96 HIS A CA 1
ATOM 743 C C . HIS A 1 96 ? 16.582 3.240 -18.556 1.00 98.38 96 HIS A C 1
ATOM 745 O O . HIS A 1 96 ? 17.130 3.886 -19.457 1.00 98.38 96 HIS A O 1
ATOM 751 N N . LEU A 1 97 ? 15.283 3.349 -18.276 1.00 98.25 97 LEU A N 1
ATOM 752 C CA . LEU A 1 97 ? 14.395 4.329 -18.897 1.00 98.25 97 LEU A CA 1
ATOM 753 C C . LEU A 1 97 ? 14.709 5.748 -18.411 1.00 98.25 97 LEU A C 1
ATOM 755 O O . LEU A 1 97 ? 14.859 6.652 -19.235 1.00 98.25 97 LEU A O 1
ATOM 759 N N . GLY A 1 98 ? 14.909 5.927 -17.103 1.00 98.31 98 GLY A N 1
ATOM 760 C CA . GLY A 1 98 ? 15.295 7.202 -16.506 1.00 98.31 98 GLY A CA 1
ATOM 761 C C . GLY A 1 98 ? 16.570 7.781 -17.127 1.00 98.31 98 GLY A C 1
ATOM 762 O O . GLY A 1 98 ? 16.575 8.927 -17.573 1.00 98.31 98 GLY A O 1
ATOM 763 N N . LYS A 1 99 ? 17.627 6.972 -17.289 1.00 98.38 99 LYS A N 1
ATOM 764 C CA . LYS A 1 99 ? 18.873 7.400 -17.960 1.00 98.38 99 LYS A CA 1
ATOM 765 C C . LYS A 1 99 ? 18.688 7.848 -19.407 1.00 98.38 99 LYS A C 1
ATOM 767 O O . LYS A 1 99 ? 19.516 8.589 -19.924 1.00 98.38 99 LYS A O 1
ATOM 772 N N . ARG A 1 100 ? 17.628 7.386 -20.071 1.00 98.00 100 ARG A N 1
ATOM 773 C CA . ARG A 1 100 ? 17.270 7.765 -21.446 1.00 98.00 100 ARG A CA 1
ATOM 774 C C . ARG A 1 100 ? 16.317 8.965 -21.486 1.00 98.00 100 ARG A C 1
ATOM 776 O O . ARG A 1 100 ? 15.666 9.193 -22.501 1.00 98.00 100 ARG A O 1
ATOM 783 N N . GLY A 1 101 ? 16.206 9.704 -20.381 1.00 97.88 101 GLY A N 1
ATOM 784 C CA . GLY A 1 101 ? 15.377 10.903 -20.264 1.00 97.88 101 GLY A CA 1
ATOM 785 C C . GLY A 1 101 ? 13.877 10.627 -20.160 1.00 97.88 101 GLY A C 1
ATOM 786 O O . GLY A 1 101 ? 13.092 11.565 -20.263 1.00 97.88 101 GLY A O 1
ATOM 787 N N . LYS A 1 102 ? 13.455 9.368 -19.969 1.00 98.44 102 LYS A N 1
ATOM 788 C CA . LYS A 1 102 ? 12.034 9.022 -19.829 1.00 98.44 102 LYS A CA 1
ATOM 789 C C . LYS A 1 102 ? 11.518 9.373 -18.443 1.00 98.44 102 LYS A C 1
ATOM 791 O O . LYS A 1 102 ? 12.203 9.124 -17.455 1.00 98.44 102 LYS A O 1
ATOM 796 N N . LYS A 1 103 ? 10.311 9.921 -18.362 1.00 98.44 103 LYS A N 1
ATOM 797 C CA . LYS A 1 103 ? 9.621 10.182 -17.095 1.00 98.44 103 LYS A CA 1
ATOM 798 C C . LYS A 1 103 ? 9.031 8.874 -16.580 1.00 98.44 103 LYS A C 1
ATOM 800 O O . LYS A 1 103 ? 8.202 8.266 -17.261 1.00 98.44 103 LYS A O 1
ATOM 805 N N . VAL A 1 104 ? 9.472 8.430 -15.408 1.00 98.50 104 VAL A N 1
ATOM 806 C CA . VAL A 1 104 ? 9.085 7.137 -14.838 1.00 98.50 104 VAL A CA 1
ATOM 807 C C . VAL A 1 104 ? 8.380 7.316 -13.501 1.00 98.50 104 VAL A C 1
ATOM 809 O O . VAL A 1 104 ? 8.890 8.011 -12.624 1.00 98.50 104 VAL A O 1
ATOM 812 N N . ILE A 1 105 ? 7.240 6.643 -13.333 1.00 98.25 105 ILE A N 1
ATOM 813 C CA . ILE A 1 105 ? 6.522 6.545 -12.056 1.00 98.25 105 ILE A CA 1
ATOM 814 C C . ILE A 1 105 ? 6.432 5.076 -11.635 1.00 98.25 105 ILE A C 1
ATOM 816 O O . ILE A 1 105 ? 5.734 4.279 -12.253 1.00 98.25 105 ILE A O 1
ATOM 820 N N . VAL A 1 106 ? 7.106 4.715 -10.550 1.00 97.94 106 VAL A N 1
ATOM 821 C CA . VAL A 1 106 ? 6.905 3.441 -9.853 1.00 97.94 106 VAL A CA 1
ATOM 822 C C . VAL A 1 106 ? 5.934 3.720 -8.711 1.00 97.94 106 VAL A C 1
ATOM 824 O O . VAL A 1 106 ? 6.345 4.179 -7.652 1.00 97.94 106 VAL A O 1
ATOM 827 N N . ALA A 1 107 ? 4.637 3.511 -8.946 1.00 96.12 107 ALA A N 1
ATOM 828 C CA . ALA A 1 107 ? 3.586 3.771 -7.959 1.00 96.12 107 ALA A CA 1
ATOM 829 C C . ALA A 1 107 ? 3.606 2.750 -6.812 1.00 96.12 107 ALA A C 1
ATOM 831 O O . ALA A 1 107 ? 3.267 3.071 -5.676 1.00 96.12 107 ALA A O 1
ATOM 832 N N . SER A 1 108 ? 3.992 1.514 -7.113 1.00 93.88 108 SER A N 1
ATOM 833 C CA . SER A 1 108 ? 4.328 0.492 -6.130 1.00 93.88 108 SER A CA 1
ATOM 834 C C . SER A 1 108 ? 5.134 -0.590 -6.828 1.00 93.88 108 SER A C 1
ATOM 836 O O . SER A 1 108 ? 4.768 -1.030 -7.919 1.00 93.88 108 SER A O 1
ATOM 838 N N . SER A 1 109 ? 6.231 -1.009 -6.213 1.00 94.44 109 SER A N 1
ATOM 839 C CA . SER A 1 109 ? 6.944 -2.232 -6.563 1.00 94.44 109 SER A CA 1
ATOM 840 C C . SER A 1 109 ? 7.862 -2.600 -5.404 1.00 94.44 109 SER A C 1
ATOM 842 O O . SER A 1 109 ? 8.545 -1.718 -4.870 1.00 94.44 109 SER A O 1
ATOM 844 N N . PRO A 1 110 ? 7.986 -3.892 -5.060 1.00 92.94 110 PRO A N 1
ATOM 845 C CA . PRO A 1 110 ? 9.169 -4.376 -4.371 1.00 92.94 110 PRO A CA 1
ATOM 846 C C . PRO A 1 110 ? 10.449 -3.856 -5.042 1.00 92.94 110 PRO A C 1
ATOM 848 O O . PRO A 1 110 ? 10.487 -3.599 -6.248 1.00 92.94 110 PRO A O 1
ATOM 851 N N . GLN A 1 111 ? 11.496 -3.675 -4.242 1.00 96.19 111 GLN A N 1
ATOM 852 C CA . GLN A 1 111 ? 12.816 -3.203 -4.666 1.00 96.19 111 GLN A CA 1
ATOM 853 C C . GLN A 1 111 ? 12.869 -1.778 -5.246 1.00 96.19 111 GLN A C 1
ATOM 855 O O . GLN A 1 111 ? 13.930 -1.362 -5.710 1.00 96.19 111 GLN A O 1
ATOM 860 N N . ALA A 1 112 ? 11.780 -1.002 -5.182 1.00 96.94 112 ALA A N 1
ATOM 861 C CA . ALA A 1 112 ? 11.792 0.404 -5.587 1.00 96.94 112 ALA A CA 1
ATOM 862 C C . ALA A 1 112 ? 12.629 1.271 -4.633 1.00 96.94 112 ALA A C 1
ATOM 864 O O . ALA A 1 112 ? 13.355 2.152 -5.081 1.00 96.94 112 ALA A O 1
ATOM 865 N N . LEU A 1 113 ? 12.557 1.009 -3.324 1.00 97.62 113 LEU A N 1
ATOM 866 C CA . LEU A 1 113 ? 13.251 1.793 -2.300 1.00 97.62 113 LEU A CA 1
ATOM 867 C C . LEU A 1 113 ? 14.191 0.926 -1.436 1.00 97.62 113 LEU A C 1
ATOM 869 O O . LEU A 1 113 ? 13.941 -0.277 -1.284 1.00 97.62 113 LEU A O 1
ATOM 873 N N . PRO A 1 114 ? 15.246 1.506 -0.821 1.00 97.19 114 PRO A N 1
ATOM 874 C CA . PRO A 1 114 ? 15.676 2.909 -0.940 1.00 97.19 114 PRO A CA 1
ATOM 875 C C . PRO A 1 114 ? 16.132 3.264 -2.363 1.00 97.19 114 PRO A C 1
ATOM 877 O O . PRO A 1 114 ? 16.534 2.382 -3.122 1.00 97.19 114 PRO A O 1
ATOM 880 N N . ASP A 1 115 ? 16.054 4.538 -2.744 1.00 97.25 115 ASP A N 1
ATOM 881 C CA . ASP A 1 115 ? 16.484 4.959 -4.078 1.00 97.25 115 ASP A CA 1
ATOM 882 C C . ASP A 1 115 ? 18.013 4.902 -4.185 1.00 97.25 115 ASP A C 1
ATOM 884 O O . ASP A 1 115 ? 18.741 5.673 -3.559 1.00 97.25 115 ASP A O 1
ATOM 888 N N . ARG A 1 116 ? 18.504 3.951 -4.979 1.00 96.00 116 ARG A N 1
ATOM 889 C CA . ARG A 1 116 ? 19.935 3.768 -5.255 1.00 96.00 116 ARG A CA 1
ATOM 890 C C . ARG A 1 116 ? 20.379 4.474 -6.534 1.00 96.00 116 ARG A C 1
ATOM 892 O O . ARG A 1 116 ? 21.575 4.530 -6.811 1.00 96.00 116 ARG A O 1
ATOM 899 N N . TRP A 1 117 ? 19.431 4.986 -7.313 1.00 96.00 117 TRP A N 1
ATOM 900 C CA . TRP A 1 117 ? 19.651 5.495 -8.661 1.00 96.00 117 TRP A CA 1
ATOM 901 C C . TRP A 1 117 ? 19.620 7.019 -8.727 1.00 96.00 117 TRP A C 1
ATOM 903 O O . TRP A 1 117 ? 20.331 7.584 -9.555 1.00 96.00 117 TRP A O 1
ATOM 913 N N . ASN A 1 118 ? 18.849 7.669 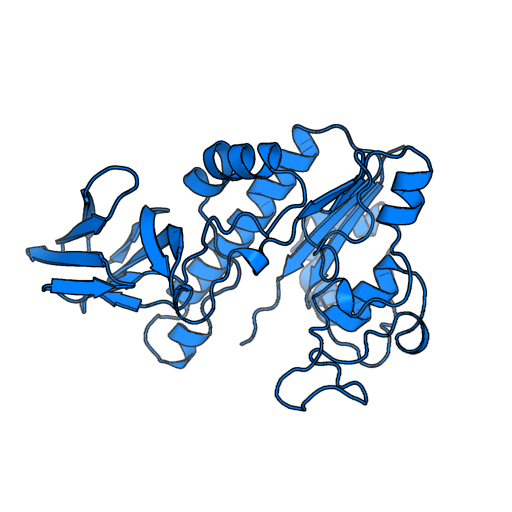-7.848 1.00 95.75 118 ASN A N 1
ATOM 914 C CA . ASN A 1 118 ? 18.805 9.123 -7.654 1.00 95.75 118 ASN A CA 1
ATOM 915 C C . ASN A 1 118 ? 18.614 9.905 -8.966 1.00 95.75 118 ASN A C 1
ATOM 917 O O . ASN A 1 118 ? 19.297 10.896 -9.234 1.00 95.75 118 ASN A O 1
ATOM 921 N N . LEU A 1 119 ? 17.696 9.432 -9.813 1.00 98.06 119 LEU A N 1
ATOM 922 C CA . LEU A 1 119 ? 17.377 10.073 -11.086 1.00 98.06 119 LEU A CA 1
ATOM 923 C C . LEU A 1 119 ? 16.176 11.018 -10.911 1.00 98.06 119 LEU A C 1
ATOM 925 O O . LEU A 1 119 ? 15.103 10.558 -10.524 1.00 98.06 119 LEU A O 1
ATOM 929 N N . PRO A 1 120 ? 16.290 12.317 -11.247 1.00 96.44 120 PRO A N 1
ATOM 930 C CA . PRO A 1 120 ? 15.241 13.305 -10.963 1.00 96.44 120 PRO A CA 1
ATOM 931 C C . PRO A 1 120 ? 13.921 13.037 -11.706 1.00 96.44 120 PRO A C 1
ATOM 933 O O . PRO A 1 120 ? 12.849 13.436 -11.248 1.00 96.44 120 PRO A O 1
ATOM 936 N N . ASN A 1 121 ? 13.991 12.347 -12.845 1.00 97.88 121 ASN A N 1
ATOM 937 C CA . ASN A 1 121 ? 12.863 11.942 -13.681 1.00 97.88 121 ASN A CA 1
ATOM 938 C C . ASN A 1 121 ? 12.284 10.561 -13.325 1.00 97.88 121 ASN A C 1
ATOM 940 O O . ASN A 1 121 ? 11.417 10.072 -14.050 1.00 97.88 121 ASN A O 1
ATOM 944 N N . VAL A 1 122 ? 12.748 9.934 -12.240 1.00 98.38 122 VAL A N 1
ATOM 945 C CA . VAL A 1 122 ? 12.245 8.651 -11.741 1.00 98.38 122 VAL A CA 1
ATOM 946 C C . VAL A 1 122 ? 11.658 8.862 -10.350 1.00 98.38 122 VAL A C 1
ATOM 948 O O . VAL A 1 122 ? 12.366 9.206 -9.407 1.00 98.38 122 VAL A O 1
ATOM 951 N N . LYS A 1 123 ? 10.349 8.658 -10.223 1.00 98.12 123 LYS A N 1
ATOM 952 C CA . LYS A 1 123 ? 9.621 8.776 -8.957 1.00 98.12 123 LYS A CA 1
ATOM 953 C C . LYS A 1 123 ? 9.293 7.383 -8.449 1.00 98.12 123 LYS A C 1
ATOM 955 O O . LYS A 1 123 ? 8.677 6.599 -9.171 1.00 98.12 123 LYS A O 1
ATOM 960 N N . LEU A 1 124 ? 9.760 7.068 -7.248 1.00 98.25 124 LEU A N 1
ATOM 961 C CA . LEU A 1 124 ? 9.710 5.735 -6.657 1.00 98.25 124 LEU A CA 1
ATOM 962 C C . LEU A 1 124 ? 8.851 5.777 -5.410 1.00 98.25 124 LEU A C 1
ATOM 964 O O . LEU A 1 124 ? 9.142 6.569 -4.522 1.00 98.25 124 LEU A O 1
ATOM 968 N N . ILE A 1 125 ? 7.837 4.920 -5.339 1.00 97.25 125 ILE A N 1
ATOM 969 C CA . ILE A 1 125 ? 6.940 4.792 -4.194 1.00 97.25 125 ILE A CA 1
ATOM 970 C C . ILE A 1 125 ? 6.926 3.331 -3.730 1.00 97.25 125 ILE A C 1
ATOM 972 O O . ILE A 1 125 ? 6.786 2.406 -4.530 1.00 97.25 125 ILE A O 1
ATOM 976 N N . ASP A 1 126 ? 7.059 3.137 -2.420 1.00 95.69 126 ASP A N 1
ATOM 977 C CA . ASP A 1 126 ? 6.913 1.859 -1.720 1.00 95.69 126 ASP A CA 1
ATOM 978 C C . ASP A 1 126 ? 6.014 2.085 -0.491 1.00 95.69 126 ASP A C 1
ATOM 980 O O . ASP A 1 126 ? 6.504 2.455 0.586 1.00 95.69 126 ASP A O 1
ATOM 984 N N . PRO A 1 127 ? 4.686 1.907 -0.630 1.00 94.94 127 PRO A N 1
ATOM 985 C CA . PRO A 1 127 ? 3.739 2.265 0.420 1.00 94.94 127 PRO A CA 1
ATOM 986 C C . PRO A 1 127 ? 3.911 1.410 1.681 1.00 94.94 127 PRO A C 1
ATOM 988 O O . PRO A 1 127 ? 3.575 1.856 2.779 1.00 94.94 127 PRO A O 1
ATOM 991 N N . PHE A 1 128 ? 4.509 0.218 1.575 1.00 94.06 128 PHE A N 1
ATOM 992 C CA . PHE A 1 128 ? 4.757 -0.651 2.724 1.00 94.06 128 PHE A CA 1
ATOM 993 C C . PHE A 1 128 ? 5.746 -0.051 3.729 1.00 94.06 128 PHE A C 1
ATOM 995 O O . PHE A 1 128 ? 5.750 -0.443 4.897 1.00 94.06 128 PHE A O 1
ATOM 1002 N N . ARG A 1 129 ? 6.525 0.963 3.332 1.00 95.25 129 ARG A N 1
ATOM 1003 C CA . ARG A 1 129 ? 7.392 1.733 4.240 1.00 95.25 129 ARG A CA 1
ATOM 1004 C C . ARG A 1 129 ? 6.635 2.695 5.157 1.00 95.25 129 ARG A C 1
ATOM 1006 O O . ARG A 1 129 ? 7.243 3.280 6.051 1.00 95.25 129 ARG A O 1
ATOM 1013 N N . MET A 1 130 ? 5.315 2.820 5.003 1.00 96.12 130 MET A N 1
ATOM 1014 C CA . MET A 1 130 ? 4.444 3.450 6.003 1.00 96.12 130 MET A CA 1
ATOM 1015 C C . MET A 1 130 ? 4.152 2.529 7.203 1.00 96.12 130 MET A C 1
ATOM 1017 O O . MET A 1 130 ? 3.636 2.989 8.223 1.00 96.12 130 MET A O 1
ATOM 1021 N N . LYS A 1 131 ? 4.487 1.231 7.120 1.00 94.62 131 LYS A N 1
ATOM 1022 C CA . LYS A 1 131 ? 4.277 0.251 8.195 1.00 94.62 131 LYS A CA 1
ATOM 1023 C C . LYS A 1 131 ? 5.390 0.331 9.241 1.00 94.62 131 LYS A C 1
ATOM 1025 O O . LYS A 1 131 ? 6.552 0.029 8.971 1.00 94.62 131 LYS A O 1
ATOM 1030 N N . VAL A 1 132 ? 5.034 0.636 10.485 1.00 93.88 132 VAL A N 1
ATOM 1031 C CA . VAL A 1 132 ? 5.970 0.780 11.610 1.00 93.88 132 VAL A CA 1
ATOM 1032 C C . VAL A 1 132 ? 5.815 -0.384 12.591 1.00 93.88 132 VAL A C 1
ATOM 1034 O O . VAL A 1 132 ? 5.296 -0.231 13.691 1.00 93.88 132 VAL A O 1
ATOM 1037 N N . ARG A 1 133 ? 6.301 -1.577 12.214 1.00 87.44 133 ARG A N 1
ATOM 1038 C CA . ARG A 1 133 ? 6.299 -2.815 13.039 1.00 87.44 133 ARG A CA 1
ATOM 1039 C C . ARG A 1 133 ? 5.052 -2.939 13.945 1.00 87.44 133 ARG A C 1
ATOM 1041 O O . ARG A 1 133 ? 3.944 -2.965 13.430 1.00 87.44 133 ARG A O 1
ATOM 1048 N N . LYS A 1 134 ? 5.243 -2.992 15.274 1.00 89.50 134 LYS A N 1
ATOM 1049 C CA . LYS A 1 134 ? 4.183 -3.152 16.284 1.00 89.50 134 LYS A CA 1
ATOM 1050 C C . LYS A 1 134 ? 3.234 -1.953 16.389 1.00 89.50 134 LYS A C 1
ATOM 1052 O O . LYS A 1 134 ? 2.163 -2.110 16.948 1.00 89.50 134 LYS A O 1
ATOM 1057 N N . CYS A 1 135 ? 3.627 -0.771 15.911 1.00 93.81 135 CYS A N 1
ATOM 1058 C CA . CYS A 1 135 ? 2.713 0.370 15.860 1.00 93.81 135 CYS A CA 1
ATOM 1059 C C . CYS A 1 135 ? 1.636 0.210 14.791 1.00 93.81 135 CYS A C 1
ATOM 1061 O O . CYS A 1 135 ? 0.544 0.734 14.927 1.00 93.81 135 CYS A O 1
ATOM 1063 N N . SER A 1 136 ? 1.936 -0.525 13.726 1.00 95.12 136 SER A N 1
ATOM 1064 C CA . SER A 1 136 ? 0.984 -0.783 12.648 1.00 95.12 136 SER A CA 1
ATOM 1065 C C . SER A 1 136 ? 0.151 -2.042 12.886 1.00 95.12 136 SER A C 1
ATOM 1067 O O . SER A 1 136 ? -0.347 -2.621 11.929 1.00 95.12 136 SER A O 1
ATOM 1069 N N . GLU A 1 137 ? 0.045 -2.523 14.125 1.00 94.44 137 GLU A N 1
ATOM 1070 C CA . GLU A 1 137 ? -0.874 -3.611 14.465 1.00 94.44 137 GLU A CA 1
ATOM 1071 C C . GLU A 1 137 ? -2.223 -3.026 14.879 1.00 94.44 137 GLU A C 1
ATOM 1073 O O . GLU A 1 137 ? -2.277 -1.972 15.511 1.00 94.44 137 GLU A O 1
ATOM 1078 N N . ALA A 1 138 ? -3.306 -3.716 14.524 1.00 95.62 138 ALA A N 1
ATOM 1079 C CA . ALA A 1 138 ? -4.632 -3.362 14.997 1.00 95.62 138 ALA A CA 1
ATOM 1080 C C . ALA A 1 138 ? -4.732 -3.473 16.521 1.00 95.62 138 ALA A C 1
ATOM 1082 O O . ALA A 1 138 ? -4.051 -4.284 17.160 1.00 95.62 138 ALA A O 1
ATOM 1083 N N . PHE A 1 139 ? -5.632 -2.686 17.099 1.00 95.00 139 PHE A N 1
ATOM 1084 C CA . PHE A 1 139 ? -5.944 -2.738 18.520 1.00 95.00 139 PHE A CA 1
ATOM 1085 C C . PHE A 1 139 ? -7.435 -2.523 18.756 1.00 95.00 139 PHE A C 1
ATOM 1087 O O . PHE A 1 139 ? -8.183 -2.136 17.862 1.00 95.00 139 PHE A O 1
ATOM 1094 N N . PHE A 1 140 ? -7.876 -2.835 19.970 1.00 95.19 140 PHE A N 1
ATOM 1095 C CA . PHE A 1 140 ? -9.286 -2.852 20.320 1.00 95.19 140 PHE A CA 1
ATOM 1096 C C . PHE A 1 140 ? -9.516 -2.021 21.573 1.00 95.19 140 PHE A C 1
ATOM 1098 O O . PHE A 1 140 ? -8.936 -2.313 22.619 1.00 95.19 140 PHE A O 1
ATOM 1105 N N . LEU A 1 141 ? -10.341 -0.987 21.460 1.00 96.38 141 LEU A N 1
ATOM 1106 C CA . LEU A 1 141 ? -10.617 -0.053 22.539 1.00 96.38 141 LEU A CA 1
ATOM 1107 C C . LEU A 1 141 ? -11.933 -0.417 23.220 1.00 96.38 141 LEU A C 1
ATOM 1109 O O . LEU A 1 141 ? -12.999 -0.375 22.610 1.00 96.38 141 LEU A O 1
ATOM 1113 N N . ARG A 1 142 ? -11.860 -0.757 24.503 1.00 96.31 142 ARG A N 1
ATOM 1114 C CA . ARG A 1 142 ? -13.039 -0.853 25.376 1.00 96.31 142 ARG A CA 1
ATOM 1115 C C . ARG A 1 142 ? -13.250 0.470 26.099 1.00 96.31 142 ARG A C 1
ATOM 1117 O O . ARG A 1 142 ? -12.333 1.284 26.143 1.00 96.31 142 ARG A O 1
ATOM 1124 N N . GLU A 1 143 ? -14.426 0.651 26.685 1.00 97.19 143 GLU A N 1
ATOM 1125 C CA . GLU A 1 143 ? -14.697 1.790 27.563 1.00 97.19 143 GLU A CA 1
ATOM 1126 C C . GLU A 1 143 ? -13.606 1.939 28.639 1.00 97.19 143 GLU A C 1
ATOM 1128 O O . GLU A 1 143 ? -13.166 0.952 29.236 1.00 97.19 143 GLU A O 1
ATOM 1133 N N . GLY A 1 144 ? -13.144 3.174 28.838 1.00 97.56 144 GLY A N 1
ATOM 1134 C CA . GLY A 1 144 ? -12.059 3.527 29.746 1.00 97.56 144 GLY A CA 1
ATOM 1135 C C . GLY A 1 144 ? -10.917 4.304 29.087 1.00 97.56 144 GLY A C 1
ATOM 1136 O O . GLY A 1 144 ? -11.010 4.789 27.956 1.00 97.56 144 GLY A O 1
ATOM 1137 N N . GLU A 1 145 ? -9.819 4.431 29.832 1.00 97.94 145 GLU A N 1
ATOM 1138 C CA . GLU A 1 145 ? -8.592 5.098 29.393 1.00 97.94 145 GLU A CA 1
ATOM 1139 C C . GLU A 1 145 ? -7.593 4.093 28.805 1.00 97.94 145 GLU A C 1
ATOM 1141 O O . GLU A 1 145 ? -7.256 3.083 29.423 1.00 97.94 145 GLU A O 1
ATOM 1146 N N . TRP A 1 146 ? -7.064 4.410 27.623 1.00 97.50 146 TRP A N 1
ATOM 1147 C CA . TRP A 1 146 ? -6.082 3.602 26.910 1.00 97.50 146 TRP A CA 1
ATOM 1148 C C . TRP A 1 146 ? -4.803 4.383 26.629 1.00 97.50 146 TRP A C 1
ATOM 1150 O O . TRP A 1 146 ? -4.829 5.509 26.137 1.00 97.50 146 TRP A O 1
ATOM 1160 N N . ARG A 1 147 ? -3.653 3.741 26.855 1.00 95.19 147 ARG A N 1
ATOM 1161 C CA . ARG A 1 147 ? -2.335 4.267 26.474 1.00 95.19 147 ARG A CA 1
ATOM 1162 C C . ARG A 1 147 ? -1.857 3.595 25.188 1.00 95.19 147 ARG A C 1
ATOM 1164 O O . ARG A 1 147 ? -1.189 2.564 25.230 1.00 95.19 147 ARG A O 1
ATOM 1171 N N . VAL A 1 148 ? -2.157 4.195 24.041 1.00 92.50 148 VAL A N 1
ATOM 1172 C CA . VAL A 1 148 ? -1.773 3.670 22.722 1.00 92.50 148 VAL A CA 1
ATOM 1173 C C . VAL A 1 148 ? -0.593 4.463 22.176 1.00 92.50 148 VAL A C 1
ATOM 1175 O O . VAL A 1 148 ? -0.664 5.680 22.017 1.00 92.50 148 VAL A O 1
ATOM 1178 N N . HIS A 1 149 ? 0.522 3.774 21.916 1.00 92.12 149 HIS A N 1
ATOM 1179 C CA . HIS A 1 149 ? 1.752 4.360 21.359 1.00 92.12 149 HIS A CA 1
ATOM 1180 C C . HIS A 1 149 ? 2.152 5.675 22.047 1.00 92.12 149 HIS A C 1
ATOM 1182 O O . HIS A 1 149 ? 2.384 6.699 21.412 1.00 92.12 149 HIS A O 1
ATOM 1188 N N . GLY A 1 150 ? 2.171 5.658 23.382 1.00 90.19 150 GLY A N 1
ATOM 1189 C CA . GLY A 1 150 ? 2.589 6.793 24.204 1.00 90.19 150 GLY A CA 1
ATOM 1190 C C . GLY A 1 150 ? 1.597 7.958 24.293 1.00 90.19 150 GLY A C 1
ATOM 1191 O O . GLY A 1 150 ? 1.921 8.936 24.966 1.00 90.19 150 GLY A O 1
ATOM 1192 N N . LYS A 1 151 ? 0.416 7.857 23.677 1.00 94.19 151 LYS A N 1
ATOM 1193 C CA . LYS A 1 151 ? -0.659 8.854 23.737 1.00 94.19 151 LYS A CA 1
ATOM 1194 C C . LYS A 1 151 ? -1.903 8.262 24.405 1.00 94.19 151 LYS A C 1
ATOM 1196 O O . LYS A 1 151 ? -2.096 7.046 24.389 1.00 94.19 151 LYS A O 1
ATOM 1201 N N . THR A 1 152 ? -2.718 9.116 25.010 1.00 97.12 152 THR A N 1
ATOM 1202 C CA . THR A 1 152 ? -3.938 8.694 25.705 1.00 97.12 152 THR A CA 1
ATOM 1203 C C . THR A 1 152 ? -5.125 8.724 24.750 1.00 97.12 152 THR A C 1
ATOM 1205 O O . THR A 1 152 ? -5.236 9.628 23.928 1.00 97.12 152 THR A O 1
ATOM 1208 N N . TRP A 1 153 ? -5.982 7.716 24.847 1.00 98.25 153 TRP A N 1
ATOM 1209 C CA . TRP A 1 153 ? -7.275 7.624 24.183 1.00 98.25 153 TRP A CA 1
ATOM 1210 C C . TRP A 1 153 ? -8.322 7.403 25.270 1.00 98.25 153 TRP A C 1
ATOM 1212 O O . TRP A 1 153 ? -8.106 6.584 26.164 1.00 98.25 153 TRP A O 1
ATOM 1222 N N . LEU A 1 154 ? -9.430 8.131 25.216 1.00 98.44 154 LEU A N 1
ATOM 1223 C CA . LEU A 1 154 ? -10.533 7.993 26.163 1.00 98.44 154 LEU A CA 1
ATOM 1224 C C . LEU A 1 154 ? -11.750 7.495 25.406 1.00 98.44 154 LEU A C 1
ATOM 1226 O O . LEU A 1 154 ? -12.101 8.068 24.377 1.00 98.44 154 LEU A O 1
ATOM 1230 N N . VAL A 1 155 ? -12.373 6.437 25.909 1.00 98.31 155 VAL A N 1
ATOM 1231 C CA . VAL A 1 155 ? -13.568 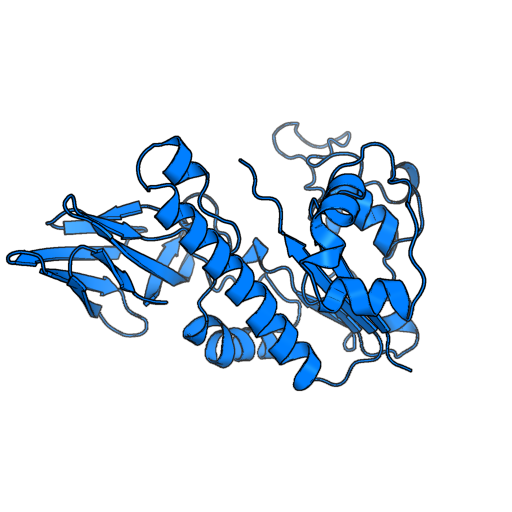5.848 25.308 1.00 98.31 155 VAL A CA 1
ATOM 1232 C C . VAL A 1 155 ? -14.675 5.804 26.343 1.00 98.31 155 VAL A C 1
ATOM 1234 O O . VAL A 1 155 ? -14.477 5.248 27.421 1.00 98.31 155 VAL A O 1
ATOM 1237 N N . SER A 1 156 ? -15.838 6.345 26.003 1.00 97.94 156 SER A N 1
ATOM 1238 C CA . SER A 1 156 ? -17.083 6.174 26.755 1.00 97.94 156 SER A CA 1
ATOM 1239 C C . SER A 1 156 ? -18.147 5.531 25.869 1.00 97.94 156 SER A C 1
ATOM 1241 O O . SER A 1 156 ? -18.103 5.667 24.640 1.00 97.94 156 SER A O 1
ATOM 1243 N N . LYS A 1 157 ? -19.089 4.801 26.478 1.00 97.62 157 LYS A N 1
ATOM 1244 C CA . LYS A 1 157 ? -20.233 4.210 25.770 1.00 97.62 157 LYS A CA 1
ATOM 1245 C C . LYS A 1 157 ? -21.540 4.645 26.432 1.00 97.62 157 LYS A C 1
ATOM 1247 O O . LYS A 1 157 ? -21.730 4.449 27.625 1.00 97.62 157 LYS A O 1
ATOM 1252 N N . GLU A 1 158 ? -22.470 5.179 25.647 1.00 96.81 158 GLU A N 1
ATOM 1253 C CA . GLU A 1 158 ? -23.842 5.461 26.081 1.00 96.81 158 GLU A CA 1
ATOM 1254 C C . GLU A 1 158 ? -24.822 4.713 25.169 1.00 96.81 158 GLU A C 1
ATOM 1256 O O . GLU A 1 158 ? -24.946 5.005 23.977 1.00 96.81 158 GLU A O 1
ATOM 1261 N N . GLY A 1 159 ? -25.495 3.694 25.711 1.00 95.25 159 GLY A N 1
ATOM 1262 C CA . GLY A 1 159 ? -26.327 2.796 24.909 1.00 95.25 159 GLY A CA 1
ATOM 1263 C C . GLY A 1 159 ? -25.501 2.092 23.827 1.00 95.25 159 GLY A C 1
ATOM 1264 O O . GLY A 1 159 ? -24.560 1.368 24.139 1.00 95.25 159 GLY A O 1
ATOM 1265 N N . SER A 1 160 ? -25.840 2.311 22.554 1.00 96.38 160 SER A N 1
ATOM 1266 C CA . SER A 1 160 ? -25.109 1.783 21.392 1.00 96.38 160 SER A CA 1
ATOM 1267 C C . SER A 1 160 ? -24.035 2.731 20.852 1.00 96.38 160 SER A C 1
ATOM 1269 O O . SER A 1 160 ? -23.411 2.416 19.843 1.00 96.38 160 SER A O 1
ATOM 1271 N N . ARG A 1 161 ? -23.834 3.905 21.456 1.00 98.00 161 ARG A N 1
ATOM 1272 C CA . ARG A 1 161 ? -22.955 4.949 20.924 1.00 98.00 161 ARG A CA 1
ATOM 1273 C C . ARG A 1 161 ? -21.638 4.993 21.685 1.00 98.00 161 ARG A C 1
ATOM 1275 O O . ARG A 1 161 ? -21.641 5.169 22.898 1.00 98.00 161 ARG A O 1
ATOM 1282 N N . TYR A 1 162 ? -20.525 4.908 20.966 1.00 98.50 162 TYR A N 1
ATOM 1283 C CA . TYR A 1 162 ? -19.202 5.215 21.496 1.00 98.50 162 TYR A CA 1
ATOM 1284 C C . TYR A 1 162 ? -18.840 6.672 21.233 1.00 98.50 162 TYR A C 1
ATOM 1286 O O . TYR A 1 162 ? -19.068 7.189 20.137 1.00 98.50 162 TYR A O 1
ATOM 1294 N N . GLU A 1 163 ? -18.215 7.309 22.217 1.00 98.50 163 GLU A N 1
ATOM 1295 C CA . GLU A 1 163 ? -17.470 8.553 22.049 1.00 98.50 163 GLU A CA 1
ATOM 1296 C C . GLU A 1 163 ? -15.992 8.279 22.343 1.00 98.50 163 GLU A C 1
ATOM 1298 O O . GLU A 1 163 ? -15.641 7.722 23.383 1.00 98.50 163 GLU A O 1
ATOM 1303 N N . ILE A 1 164 ? -15.123 8.629 21.394 1.00 98.44 164 ILE A N 1
ATOM 1304 C CA . ILE A 1 164 ? -13.688 8.353 21.457 1.00 98.44 164 ILE A CA 1
ATOM 1305 C C . ILE A 1 164 ? -12.947 9.677 21.340 1.00 98.44 164 ILE A C 1
ATOM 1307 O O . ILE A 1 164 ? -12.953 10.293 20.273 1.00 98.44 164 ILE A O 1
ATOM 1311 N N . ALA A 1 165 ? -12.275 10.091 22.411 1.00 98.38 165 ALA A N 1
ATOM 1312 C CA . ALA A 1 165 ? -11.313 11.182 22.376 1.00 98.38 165 ALA A CA 1
ATOM 1313 C C . ALA A 1 165 ? -9.912 10.618 22.109 1.00 98.38 165 ALA A C 1
ATOM 1315 O O . ALA A 1 165 ? -9.415 9.776 22.858 1.00 98.38 165 ALA A O 1
ATOM 1316 N N . TYR A 1 166 ? -9.263 11.081 21.047 1.00 98.06 166 TYR A N 1
ATOM 1317 C CA . TYR A 1 166 ? -7.980 10.560 20.576 1.00 98.06 166 TYR A CA 1
ATOM 1318 C C . TYR A 1 166 ? -7.023 11.704 20.213 1.00 98.06 166 TYR A C 1
ATOM 1320 O O . TYR A 1 166 ? -7.471 12.828 19.972 1.00 98.06 166 TYR A O 1
ATOM 1328 N N . PRO A 1 167 ? -5.698 11.463 20.178 1.00 97.31 167 PRO A N 1
ATOM 1329 C CA . PRO A 1 167 ? -4.711 12.489 19.863 1.00 97.31 167 PRO A CA 1
ATOM 1330 C C . PRO A 1 167 ? -4.777 12.822 18.368 1.00 97.31 167 PRO A C 1
ATOM 1332 O O . PRO A 1 167 ? -4.031 12.253 17.579 1.00 97.31 167 PRO A O 1
ATOM 1335 N N . GLY A 1 168 ? -5.666 13.726 17.968 1.00 96.81 168 GLY A N 1
ATOM 1336 C CA . GLY A 1 168 ? -5.793 14.199 16.590 1.00 96.81 168 GLY A CA 1
ATOM 1337 C C . GLY A 1 168 ? -4.545 14.931 16.086 1.00 96.81 168 GLY A C 1
ATOM 1338 O O . GLY A 1 168 ? -3.511 14.996 16.762 1.00 96.81 168 GLY A O 1
ATOM 1339 N N . GLU A 1 169 ? -4.641 15.479 14.876 1.00 93.44 169 GLU A N 1
ATOM 1340 C CA . GLU A 1 169 ? -3.521 16.118 14.174 1.00 93.44 169 GLU A CA 1
ATOM 1341 C C . GLU A 1 169 ? -2.901 17.289 14.948 1.00 93.44 169 GLU A C 1
ATOM 1343 O O . GLU A 1 169 ? -1.694 17.289 15.195 1.00 93.44 169 GLU A O 1
ATOM 1348 N N . THR A 1 170 ? -3.721 18.236 15.400 1.00 91.25 170 THR A N 1
ATOM 1349 C CA . THR A 1 170 ? -3.260 19.403 16.172 1.00 91.25 170 THR A CA 1
ATOM 1350 C C . THR A 1 170 ? -3.578 19.242 17.657 1.00 91.25 170 THR A C 1
ATOM 1352 O O . THR A 1 170 ? -2.677 19.257 18.499 1.00 91.25 170 THR A O 1
ATOM 1355 N N . ASP A 1 171 ? -4.842 18.955 17.963 1.00 93.50 171 ASP A N 1
ATOM 1356 C CA . ASP A 1 171 ? -5.383 18.795 19.313 1.00 93.50 171 ASP A CA 1
ATOM 1357 C C . ASP A 1 171 ? -6.031 17.421 19.487 1.00 93.50 171 ASP A C 1
ATOM 1359 O O . ASP A 1 171 ? -5.994 16.580 18.587 1.00 93.50 171 ASP A O 1
ATOM 1363 N N . TYR A 1 172 ? -6.613 17.166 20.658 1.00 96.50 172 TYR A N 1
ATOM 1364 C CA . TYR A 1 172 ? -7.494 16.014 20.802 1.00 96.50 172 TYR A CA 1
ATOM 1365 C C . TYR A 1 172 ? -8.716 16.178 19.898 1.00 96.50 172 TYR A C 1
ATOM 1367 O O . TYR A 1 172 ? -9.301 17.252 19.797 1.00 96.50 172 TYR A O 1
ATOM 1375 N N . SER A 1 173 ? -9.087 15.096 19.228 1.00 97.75 173 SER A N 1
ATOM 1376 C CA . SER A 1 173 ? -10.281 15.010 18.395 1.00 97.75 173 SER A CA 1
ATOM 1377 C C . SER A 1 173 ? -11.256 14.036 19.031 1.00 97.75 173 SER A C 1
ATOM 1379 O O . SER A 1 173 ? -10.840 13.095 19.706 1.00 97.75 173 SER A O 1
ATOM 1381 N N . ILE A 1 174 ? -12.547 14.276 18.825 1.00 97.88 174 ILE A N 1
ATOM 1382 C CA . ILE A 1 174 ? -13.616 13.409 19.309 1.00 97.88 174 ILE A CA 1
ATOM 1383 C C . ILE A 1 174 ? -14.341 12.843 18.098 1.00 97.88 174 ILE A C 1
ATOM 1385 O O . ILE A 1 174 ? -14.828 13.605 17.263 1.00 97.88 174 ILE A O 1
ATOM 1389 N N . ILE A 1 175 ? -14.443 11.520 18.027 1.00 97.88 175 ILE A N 1
ATOM 1390 C CA . ILE A 1 175 ? -15.294 10.829 17.059 1.00 97.88 175 ILE A CA 1
ATOM 1391 C C . ILE A 1 175 ? -16.394 10.073 17.791 1.00 97.88 175 ILE A C 1
ATOM 1393 O O . ILE A 1 175 ? -16.196 9.574 18.899 1.00 97.88 175 ILE A O 1
ATOM 1397 N N . ARG A 1 176 ? -17.574 10.028 17.175 1.00 98.19 176 ARG A N 1
ATOM 1398 C CA . ARG A 1 176 ? -18.750 9.349 17.712 1.00 98.19 176 ARG A CA 1
ATOM 1399 C C . ARG A 1 176 ? -19.223 8.335 16.693 1.00 98.19 176 ARG A C 1
ATOM 1401 O O . ARG A 1 176 ? -19.424 8.711 15.546 1.00 98.19 176 ARG A O 1
ATOM 1408 N N . ILE A 1 177 ? -19.390 7.095 17.125 1.00 98.31 177 ILE A N 1
ATOM 1409 C CA . ILE A 1 177 ? -19.697 5.963 16.251 1.00 98.31 177 ILE A CA 1
ATOM 1410 C C . ILE A 1 177 ? -20.655 5.015 16.973 1.00 98.31 177 ILE A C 1
ATOM 1412 O O . ILE A 1 177 ? -20.468 4.726 18.157 1.00 98.31 177 ILE A O 1
ATOM 1416 N N . ASN A 1 178 ? -21.703 4.555 16.298 1.00 98.31 178 ASN A N 1
ATOM 1417 C CA . ASN A 1 178 ? -22.642 3.582 16.849 1.00 98.31 178 ASN A CA 1
ATOM 1418 C C . ASN A 1 178 ? -22.175 2.153 16.573 1.00 98.31 178 ASN A C 1
ATOM 1420 O O . ASN A 1 178 ? -21.525 1.881 15.569 1.00 98.31 178 ASN A O 1
ATOM 1424 N N . VAL A 1 179 ? -22.542 1.213 17.441 1.00 97.62 179 VAL A N 1
ATOM 1425 C CA . VAL A 1 179 ? -22.329 -0.219 17.196 1.00 97.62 179 VAL A CA 1
ATOM 1426 C C . VAL A 1 179 ? -22.868 -0.610 15.814 1.00 97.62 179 VAL A C 1
ATOM 1428 O O . VAL A 1 179 ? -23.998 -0.277 15.462 1.00 97.62 179 VAL A O 1
ATOM 1431 N N . GLY A 1 180 ? -22.051 -1.329 15.041 1.00 96.06 180 GLY A N 1
ATOM 1432 C CA . GLY A 1 180 ? -22.341 -1.730 13.664 1.00 96.06 180 GLY A CA 1
ATOM 1433 C C . GLY A 1 180 ? -21.836 -0.742 12.608 1.00 96.06 180 GLY A C 1
ATOM 1434 O O . GLY A 1 180 ? -21.745 -1.106 11.435 1.00 96.06 180 GLY A O 1
ATOM 1435 N N . GLU A 1 181 ? -21.460 0.477 12.999 1.00 97.62 181 GLU A N 1
ATOM 1436 C CA . GLU A 1 181 ? -20.888 1.466 12.089 1.00 97.62 181 GLU A CA 1
ATOM 1437 C C . GLU A 1 181 ? -19.374 1.289 11.924 1.00 97.62 181 GLU A C 1
ATOM 1439 O O . GLU A 1 181 ? -18.654 0.737 12.767 1.00 97.62 181 GLU A O 1
ATOM 1444 N N . ARG A 1 182 ? -18.891 1.798 10.792 1.00 97.44 182 ARG A N 1
ATOM 1445 C CA . ARG A 1 182 ? -17.482 1.873 10.418 1.00 97.44 182 ARG A CA 1
ATOM 1446 C C . ARG A 1 182 ? -17.175 3.314 10.058 1.00 97.44 182 ARG A C 1
ATOM 1448 O O . ARG A 1 182 ? -17.936 3.927 9.319 1.00 97.44 182 ARG A O 1
ATOM 1455 N N . GLU A 1 183 ? -16.054 3.822 10.540 1.00 96.50 183 GLU A N 1
ATOM 1456 C CA . GLU A 1 183 ? -15.656 5.215 10.364 1.00 96.50 183 GLU A CA 1
ATOM 1457 C C . GLU A 1 183 ? -14.202 5.345 9.925 1.00 96.50 183 GLU A C 1
ATOM 1459 O O . GLU A 1 183 ? -13.369 4.453 10.117 1.00 96.50 183 GLU A O 1
ATOM 1464 N N . GLY A 1 184 ? -13.894 6.507 9.363 1.00 94.12 184 GLY A N 1
ATOM 1465 C CA . GLY A 1 184 ? -12.543 6.914 9.019 1.00 94.12 184 GLY A CA 1
ATOM 1466 C C . GLY A 1 184 ? -12.337 7.255 7.537 1.00 94.12 184 GLY A C 1
ATOM 1467 O O . GLY A 1 184 ? -13.276 7.241 6.740 1.00 94.12 184 GLY A O 1
ATOM 1468 N N . PRO A 1 185 ? -11.087 7.556 7.151 1.00 97.19 185 PRO A N 1
ATOM 1469 C CA . PRO A 1 185 ? -9.897 7.469 7.998 1.00 97.19 185 PRO A CA 1
ATOM 1470 C C . PRO A 1 185 ? -9.884 8.517 9.119 1.00 97.19 185 PRO A C 1
ATOM 1472 O O . PRO A 1 185 ? -10.274 9.663 8.919 1.00 97.19 185 PRO A O 1
ATOM 1475 N N . ILE A 1 186 ? -9.391 8.134 10.294 1.00 97.88 186 ILE A N 1
ATOM 1476 C CA . ILE A 1 186 ? -8.989 9.091 11.327 1.00 97.88 186 ILE A CA 1
ATOM 1477 C C . ILE A 1 186 ? -7.506 9.418 11.173 1.00 97.88 186 ILE A C 1
ATOM 1479 O O . ILE A 1 186 ? -6.694 8.546 10.862 1.00 97.88 186 ILE A O 1
ATOM 1483 N N . VAL A 1 187 ? -7.153 10.675 11.433 1.00 97.94 187 VAL A N 1
ATOM 1484 C CA . VAL A 1 187 ? -5.769 11.152 11.490 1.00 97.94 187 VAL A CA 1
ATOM 1485 C C . VAL A 1 187 ? -5.384 11.316 12.955 1.00 97.94 187 VAL A C 1
ATOM 1487 O O . VAL A 1 187 ? -6.050 12.051 13.682 1.00 97.94 187 VAL A O 1
ATOM 1490 N N . PHE A 1 188 ? -4.315 10.660 13.402 1.00 97.56 188 PHE A N 1
ATOM 1491 C CA . PHE A 1 188 ? -3.901 10.710 14.805 1.00 97.56 188 PHE A CA 1
ATOM 1492 C C . PHE A 1 188 ? -2.383 10.777 14.967 1.00 97.56 188 PHE A C 1
ATOM 1494 O O . PHE A 1 188 ? -1.626 10.272 14.145 1.00 97.56 188 PHE A O 1
ATOM 1501 N N . ARG A 1 189 ? -1.914 11.380 16.055 1.00 97.25 189 ARG A N 1
ATOM 1502 C CA . ARG A 1 189 ? -0.508 11.368 16.463 1.00 97.25 189 ARG A CA 1
ATOM 1503 C C . ARG A 1 189 ? -0.198 10.108 17.257 1.00 97.25 189 ARG A C 1
ATOM 1505 O O . ARG A 1 189 ? -0.945 9.725 18.155 1.00 97.25 189 ARG A O 1
ATOM 1512 N N . ALA A 1 190 ? 0.959 9.516 16.999 1.00 96.00 190 ALA A N 1
ATOM 1513 C CA . ALA A 1 190 ? 1.478 8.380 17.752 1.00 96.00 190 ALA A CA 1
ATOM 1514 C C . ALA A 1 190 ? 2.966 8.558 18.051 1.00 96.00 190 ALA A C 1
ATOM 1516 O O . ALA A 1 190 ? 3.722 9.058 17.219 1.00 96.00 190 ALA A O 1
ATOM 1517 N N . LYS A 1 191 ? 3.411 8.097 19.222 1.00 94.75 191 LYS A N 1
ATOM 1518 C CA . LYS A 1 191 ? 4.831 7.960 19.550 1.00 94.75 191 LYS A CA 1
ATOM 1519 C C . LYS A 1 191 ? 5.269 6.519 19.299 1.00 94.75 191 LYS A C 1
ATOM 1521 O O . LYS A 1 191 ? 5.052 5.622 20.115 1.00 94.75 191 LYS A O 1
ATOM 1526 N N . CYS A 1 192 ? 5.905 6.310 18.155 1.00 92.06 192 CYS A N 1
ATOM 1527 C CA . CYS A 1 192 ? 6.409 5.018 17.722 1.00 92.06 192 CYS A CA 1
ATOM 1528 C C . CYS A 1 192 ? 7.921 4.966 17.875 1.00 92.06 192 CYS A C 1
ATOM 1530 O O . CYS A 1 192 ? 8.661 5.561 17.091 1.00 92.06 192 CYS A O 1
ATOM 1532 N N . ARG A 1 193 ? 8.380 4.220 18.890 1.00 84.12 193 ARG A N 1
ATOM 1533 C CA . ARG A 1 193 ? 9.768 4.276 19.380 1.00 84.12 193 ARG A CA 1
ATOM 1534 C C . ARG A 1 193 ? 10.096 5.710 19.825 1.00 84.12 193 ARG A C 1
ATOM 1536 O O . ARG A 1 193 ? 9.364 6.267 20.640 1.00 84.12 193 ARG A O 1
ATOM 1543 N N . ASP A 1 194 ? 11.137 6.307 19.254 1.00 85.88 194 ASP A N 1
ATOM 1544 C CA . ASP A 1 194 ? 11.602 7.659 19.569 1.00 85.88 194 ASP A CA 1
ATOM 1545 C C . ASP A 1 194 ? 11.076 8.719 18.589 1.00 85.88 194 ASP A C 1
ATOM 1547 O O . ASP A 1 194 ? 11.452 9.884 18.678 1.00 85.88 194 ASP A O 1
ATOM 1551 N N . ARG A 1 195 ? 10.200 8.333 17.650 1.00 92.25 195 ARG A N 1
ATOM 1552 C CA . ARG A 1 195 ? 9.611 9.237 16.654 1.00 92.25 195 ARG A CA 1
ATOM 1553 C C . ARG A 1 195 ? 8.149 9.510 16.972 1.00 92.25 195 ARG A C 1
ATOM 1555 O O . ARG A 1 195 ? 7.379 8.587 17.238 1.00 92.25 195 ARG A O 1
ATOM 1562 N N . GLU A 1 196 ? 7.764 10.775 16.892 1.00 94.25 196 GLU A N 1
ATOM 1563 C CA . GLU A 1 196 ? 6.361 11.168 16.807 1.00 94.25 196 GLU A CA 1
ATOM 1564 C C . GLU A 1 196 ? 5.951 11.195 15.333 1.00 94.25 196 GLU A C 1
ATOM 1566 O O . GLU A 1 196 ? 6.650 11.775 14.502 1.00 94.25 196 GLU A O 1
ATOM 1571 N N . LEU A 1 197 ? 4.873 10.488 15.002 1.00 96.19 197 LEU A N 1
ATOM 1572 C CA . LEU A 1 197 ? 4.410 10.274 13.635 1.00 96.19 197 LEU A CA 1
ATOM 1573 C C . LEU A 1 197 ? 2.915 10.563 13.530 1.00 96.19 197 LEU A C 1
ATOM 1575 O O . LEU A 1 197 ? 2.155 10.300 14.465 1.00 96.19 197 LEU A O 1
ATOM 1579 N N . MET A 1 198 ? 2.507 11.030 12.353 1.00 97.38 198 MET A N 1
ATOM 1580 C CA . MET A 1 198 ? 1.107 11.081 11.950 1.00 97.38 198 MET A CA 1
ATOM 1581 C C . MET A 1 198 ? 0.688 9.715 11.415 1.00 97.38 198 MET A C 1
ATOM 1583 O O . MET A 1 198 ? 1.348 9.173 10.530 1.00 97.38 198 MET A O 1
ATOM 1587 N N . GLY A 1 199 ? -0.373 9.156 11.984 1.00 97.25 199 GLY A N 1
ATOM 1588 C CA . GLY A 1 199 ? -0.971 7.880 11.630 1.00 97.25 199 GLY A CA 1
ATOM 1589 C C . GLY A 1 199 ? -2.353 8.047 11.005 1.00 97.25 199 GLY A C 1
ATOM 1590 O O . GLY A 1 199 ? -3.074 8.999 11.307 1.00 97.25 199 GLY A O 1
ATOM 1591 N N . LEU A 1 200 ? -2.708 7.094 10.151 1.00 98.38 200 LEU A N 1
ATOM 1592 C CA . LEU A 1 200 ? -4.033 6.912 9.573 1.00 98.38 200 LEU A CA 1
ATOM 1593 C C . LEU A 1 200 ? -4.549 5.530 9.965 1.00 98.38 200 LEU A C 1
ATOM 1595 O O . LEU A 1 200 ? -3.811 4.550 9.848 1.00 98.38 200 LEU A O 1
ATOM 1599 N N . ALA A 1 201 ? -5.796 5.456 10.419 1.00 98.12 201 ALA A N 1
ATOM 1600 C CA . ALA A 1 201 ? -6.480 4.200 10.718 1.00 98.12 201 ALA A CA 1
ATOM 1601 C C . ALA A 1 201 ? -7.986 4.329 10.468 1.00 98.12 201 ALA A C 1
ATOM 1603 O O . ALA A 1 201 ? -8.511 5.432 10.307 1.00 98.12 201 ALA A O 1
ATOM 1604 N N . PHE A 1 202 ? -8.676 3.196 10.462 1.00 98.56 202 PHE A N 1
ATOM 1605 C CA . PHE A 1 202 ? -10.127 3.101 10.369 1.00 98.56 202 PHE A CA 1
ATOM 1606 C C . PHE A 1 202 ? -10.694 2.498 11.648 1.00 98.56 202 PHE A C 1
ATOM 1608 O O . PHE A 1 202 ? -10.006 1.756 12.352 1.00 98.56 202 PHE A O 1
ATOM 1615 N N . LEU A 1 203 ? -11.953 2.808 11.935 1.00 98.12 203 LEU A N 1
ATOM 1616 C CA . LEU A 1 203 ? -12.663 2.345 13.117 1.00 98.12 203 LEU A CA 1
ATOM 1617 C C . LEU A 1 203 ? -13.841 1.460 12.717 1.00 98.12 203 LEU A C 1
ATOM 1619 O O . LEU A 1 203 ? -14.523 1.746 11.737 1.00 98.12 203 LEU A O 1
ATOM 1623 N N . ALA A 1 204 ? -14.110 0.421 13.499 1.00 97.62 204 ALA A N 1
ATOM 1624 C CA . ALA A 1 204 ? -15.360 -0.330 13.431 1.00 97.62 204 ALA A CA 1
ATOM 1625 C C . ALA A 1 204 ? -15.889 -0.550 14.848 1.00 97.62 204 ALA A C 1
ATOM 1627 O O . ALA A 1 204 ? -15.209 -1.153 15.683 1.00 97.62 204 ALA A O 1
ATOM 1628 N N . ALA A 1 205 ? -17.086 -0.047 15.132 1.00 97.25 205 ALA A N 1
ATOM 1629 C CA . ALA A 1 205 ? -17.699 -0.185 16.443 1.00 97.25 205 ALA A CA 1
ATOM 1630 C C . ALA A 1 205 ? -18.457 -1.509 16.546 1.00 97.25 205 ALA A C 1
ATOM 1632 O O . ALA A 1 205 ? -19.304 -1.840 15.716 1.00 97.25 205 ALA A O 1
ATOM 1633 N N . LYS A 1 206 ? -18.155 -2.260 17.598 1.00 94.94 206 LYS A N 1
ATOM 1634 C CA . LYS A 1 206 ? -18.771 -3.540 17.947 1.00 94.94 206 LYS A CA 1
ATOM 1635 C C . LYS A 1 206 ? -19.396 -3.436 19.330 1.00 94.94 206 LYS A C 1
ATOM 1637 O O . LYS A 1 206 ? -19.155 -2.473 20.053 1.00 94.94 206 LYS A O 1
ATOM 1642 N N . GLU A 1 207 ? -20.174 -4.435 19.725 1.00 94.12 207 GLU A N 1
ATOM 1643 C CA . GLU A 1 207 ? -20.824 -4.423 21.039 1.00 94.12 207 GLU A CA 1
ATOM 1644 C C . GLU A 1 207 ? -19.824 -4.374 22.198 1.00 94.12 207 GLU A C 1
ATOM 1646 O O . GLU A 1 207 ? -20.034 -3.687 23.199 1.00 94.12 207 GLU A O 1
ATOM 1651 N N . GLU A 1 208 ? -18.711 -5.080 22.045 1.00 92.44 208 GLU A N 1
ATOM 1652 C CA . GLU A 1 208 ? -17.679 -5.258 23.055 1.00 92.44 208 GLU A CA 1
ATOM 1653 C C . GLU A 1 208 ? -16.600 -4.161 23.050 1.00 92.44 208 GLU A C 1
ATOM 1655 O O . GLU A 1 208 ? -15.748 -4.143 23.943 1.00 92.44 208 GLU A O 1
ATOM 1660 N N . GLY A 1 209 ? -16.618 -3.248 22.071 1.00 95.88 209 GLY A N 1
ATOM 1661 C CA . GLY A 1 209 ? -15.665 -2.142 21.933 1.00 95.88 209 GLY A CA 1
ATOM 1662 C C . GLY A 1 209 ? -15.450 -1.698 20.485 1.00 95.88 209 GLY A C 1
ATOM 1663 O O . GLY A 1 209 ? -16.177 -2.089 19.577 1.00 95.88 209 GLY A O 1
ATOM 1664 N N . VAL A 1 210 ? -14.427 -0.880 20.260 1.00 97.62 210 VAL A N 1
ATOM 1665 C CA . VAL A 1 210 ? -14.114 -0.296 18.953 1.00 97.62 210 VAL A CA 1
ATOM 1666 C C . VAL A 1 210 ? -12.813 -0.879 18.421 1.00 97.62 210 VAL A C 1
ATOM 1668 O O . VAL A 1 210 ? -11.744 -0.709 19.010 1.00 97.62 210 VAL A O 1
ATOM 1671 N N . TYR A 1 211 ? -12.905 -1.560 17.284 1.00 97.56 211 TYR A N 1
ATOM 1672 C CA . TYR A 1 211 ? -11.753 -2.013 16.519 1.00 97.56 211 TYR A CA 1
ATOM 1673 C C . TYR A 1 211 ? -11.087 -0.824 15.834 1.00 97.56 211 TYR A C 1
ATOM 1675 O O . TYR A 1 211 ? -11.763 -0.033 15.178 1.00 97.56 211 TYR A O 1
ATOM 1683 N N . VAL A 1 212 ? -9.766 -0.731 15.963 1.00 97.69 212 VAL A N 1
ATOM 1684 C CA . VAL A 1 212 ? -8.922 0.206 15.224 1.00 97.69 212 VAL A CA 1
ATOM 1685 C C . VAL A 1 212 ? -8.032 -0.594 14.286 1.00 97.69 212 VAL A C 1
ATOM 1687 O O . VAL A 1 212 ? -7.267 -1.450 14.737 1.00 97.69 212 VAL A O 1
ATOM 1690 N N . SER A 1 213 ? -8.146 -0.323 12.986 1.00 97.62 213 SER A N 1
ATOM 1691 C CA . SER A 1 213 ? -7.419 -1.047 11.943 1.00 97.62 213 SER A CA 1
ATOM 1692 C C . SER A 1 213 ? -5.898 -0.895 12.079 1.00 97.62 213 SER A C 1
ATOM 1694 O O . SER A 1 213 ? -5.424 0.057 12.709 1.00 97.62 213 SER A O 1
ATOM 1696 N N . PRO A 1 214 ? -5.102 -1.772 11.436 1.00 96.88 214 PRO A N 1
ATOM 1697 C CA . PRO A 1 214 ? -3.673 -1.556 11.259 1.00 96.88 214 PRO A CA 1
ATOM 1698 C C . PRO A 1 214 ? -3.399 -0.142 10.746 1.00 96.88 214 PRO A C 1
ATOM 1700 O O . PRO A 1 214 ? -3.952 0.275 9.727 1.00 96.88 214 PRO A O 1
ATOM 1703 N N . ALA A 1 215 ? -2.560 0.599 11.467 1.00 96.75 215 ALA A N 1
ATOM 1704 C CA . ALA A 1 215 ? -2.268 1.985 11.135 1.00 96.75 215 ALA A CA 1
ATOM 1705 C C . ALA A 1 215 ? -1.100 2.112 10.151 1.00 96.75 215 ALA A C 1
ATOM 1707 O O . ALA A 1 215 ? -0.080 1.422 10.275 1.00 96.75 215 ALA A O 1
ATOM 1708 N N . ALA A 1 216 ? -1.205 3.058 9.224 1.00 97.31 216 ALA A N 1
ATOM 1709 C CA . ALA A 1 216 ? -0.094 3.495 8.385 1.00 97.31 216 ALA A CA 1
ATOM 1710 C C . ALA A 1 216 ? 0.401 4.868 8.843 1.00 97.31 216 ALA A C 1
ATOM 1712 O O . ALA A 1 216 ? -0.396 5.705 9.261 1.00 97.31 216 ALA A O 1
ATOM 1713 N N . TYR A 1 217 ? 1.708 5.105 8.757 1.00 97.31 217 TYR A N 1
ATOM 1714 C CA . TYR A 1 217 ? 2.334 6.315 9.281 1.00 97.31 217 TYR A CA 1
ATOM 1715 C C . TYR A 1 217 ? 3.063 7.116 8.208 1.00 97.31 217 TYR A C 1
ATOM 1717 O O . TYR A 1 217 ? 3.702 6.551 7.319 1.00 97.31 217 TYR A O 1
ATOM 1725 N N . GLN A 1 218 ? 3.057 8.439 8.361 1.00 96.75 218 GLN A N 1
ATOM 1726 C CA . GLN A 1 218 ? 3.866 9.355 7.566 1.00 96.75 218 GLN A CA 1
ATOM 1727 C C . GLN A 1 218 ? 5.341 9.253 7.986 1.00 96.75 218 GLN A C 1
ATOM 1729 O O . GLN A 1 218 ? 5.850 10.040 8.786 1.00 96.75 218 GLN A O 1
ATOM 1734 N N . THR A 1 219 ? 6.028 8.218 7.498 1.00 95.75 219 THR A N 1
ATOM 1735 C CA . THR A 1 219 ? 7.433 7.933 7.834 1.00 95.75 219 THR A CA 1
ATOM 1736 C C . THR A 1 219 ? 8.423 8.762 7.027 1.00 95.75 219 THR A C 1
ATOM 1738 O O . THR A 1 219 ? 9.578 8.871 7.442 1.00 95.75 219 THR A O 1
ATOM 1741 N N . TYR A 1 220 ? 7.978 9.347 5.911 1.00 95.62 220 TYR A N 1
ATOM 1742 C CA . TYR A 1 220 ? 8.813 9.992 4.897 1.00 95.62 220 TYR A CA 1
ATOM 1743 C C . TYR A 1 220 ? 9.901 9.094 4.293 1.00 95.62 220 TYR A C 1
ATOM 1745 O O . TYR A 1 220 ? 10.941 9.570 3.847 1.00 95.62 220 TYR A O 1
ATOM 1753 N N . GLU A 1 221 ? 9.658 7.784 4.294 1.00 95.38 221 GLU A N 1
ATOM 1754 C CA . GLU A 1 221 ? 10.570 6.773 3.748 1.00 95.38 221 GLU A CA 1
ATOM 1755 C C . GLU A 1 221 ? 9.942 6.002 2.580 1.00 95.38 221 GLU A C 1
ATOM 1757 O O . GLU A 1 221 ? 10.590 5.146 1.988 1.00 95.38 221 GLU A O 1
ATOM 1762 N N . TRP A 1 222 ? 8.678 6.279 2.257 1.00 96.44 222 TRP A N 1
ATOM 1763 C CA . TRP A 1 222 ? 7.881 5.547 1.272 1.00 96.44 222 TRP A CA 1
ATOM 1764 C C . TRP A 1 222 ? 7.907 6.165 -0.128 1.00 96.44 222 TRP A C 1
ATOM 1766 O O . TRP A 1 222 ? 7.295 5.606 -1.032 1.00 96.44 222 TRP A O 1
ATOM 1776 N N . SER A 1 223 ? 8.627 7.272 -0.332 1.00 97.75 223 SER A N 1
ATOM 1777 C CA . SER A 1 223 ? 8.928 7.817 -1.657 1.00 97.75 223 SER A CA 1
ATOM 1778 C C . SER A 1 223 ? 10.309 8.475 -1.697 1.00 97.75 223 SER A C 1
ATOM 1780 O O . SER A 1 223 ? 10.827 8.899 -0.663 1.00 97.75 223 SER A O 1
ATOM 1782 N N . ASN A 1 224 ? 10.899 8.581 -2.889 1.00 97.44 224 ASN A N 1
ATOM 1783 C CA . ASN A 1 224 ? 12.115 9.369 -3.129 1.00 97.44 224 ASN A CA 1
ATOM 1784 C C . ASN A 1 224 ? 11.844 10.867 -3.391 1.00 97.44 224 ASN A C 1
ATOM 1786 O O . ASN A 1 224 ? 12.778 11.626 -3.637 1.00 97.44 224 ASN A O 1
ATOM 1790 N N . ASP A 1 225 ? 10.582 11.302 -3.344 1.00 97.06 225 ASP A N 1
ATOM 1791 C CA . ASP A 1 225 ? 10.161 12.678 -3.613 1.00 97.06 225 ASP A CA 1
ATOM 1792 C C . ASP A 1 225 ? 9.346 13.237 -2.441 1.00 97.06 225 ASP A C 1
ATOM 1794 O O . ASP A 1 225 ? 8.245 12.764 -2.155 1.00 97.06 225 ASP A O 1
ATOM 1798 N N . ARG A 1 226 ? 9.898 14.243 -1.749 1.00 96.31 226 ARG A N 1
ATOM 1799 C CA . ARG A 1 226 ? 9.301 14.807 -0.533 1.00 96.31 226 ARG A CA 1
ATOM 1800 C C . ARG A 1 226 ? 8.019 15.587 -0.797 1.00 96.31 226 ARG A C 1
ATOM 1802 O O . ARG A 1 226 ? 7.056 15.400 -0.062 1.00 96.31 226 ARG A O 1
ATOM 1809 N N . GLU A 1 227 ? 7.990 16.401 -1.844 1.00 96.12 227 GLU A N 1
ATOM 1810 C CA . GLU A 1 227 ? 6.804 17.186 -2.200 1.00 96.12 227 GLU A CA 1
ATOM 1811 C C . GLU A 1 227 ? 5.651 16.262 -2.588 1.00 96.12 227 GLU A C 1
ATOM 1813 O O . GLU A 1 227 ? 4.514 16.454 -2.164 1.00 96.12 227 GLU A O 1
ATOM 1818 N N . MET A 1 228 ? 5.959 15.193 -3.328 1.00 95.69 228 MET A N 1
ATOM 1819 C CA . MET A 1 228 ? 4.987 14.152 -3.640 1.00 95.69 228 MET A CA 1
ATOM 1820 C C . MET A 1 228 ? 4.473 13.452 -2.379 1.00 95.69 228 MET A C 1
ATOM 1822 O O . MET A 1 228 ? 3.292 13.103 -2.328 1.00 95.69 228 MET A O 1
ATOM 1826 N N . MET A 1 229 ? 5.330 13.245 -1.370 1.00 97.69 229 MET A N 1
ATOM 1827 C CA . MET A 1 229 ? 4.891 12.652 -0.107 1.00 97.69 229 MET A CA 1
ATOM 1828 C C . MET A 1 229 ? 3.869 13.520 0.613 1.00 97.69 229 MET A C 1
ATOM 1830 O O . MET A 1 229 ? 2.836 13.005 1.038 1.00 97.69 229 MET A O 1
ATOM 1834 N N . ASP A 1 230 ? 4.150 14.816 0.727 1.00 97.81 230 ASP A N 1
ATOM 1835 C CA . ASP A 1 230 ? 3.259 15.776 1.377 1.00 97.81 230 ASP A CA 1
ATOM 1836 C C . ASP A 1 230 ? 1.940 15.905 0.596 1.00 97.81 230 ASP A C 1
ATOM 1838 O O . ASP A 1 230 ? 0.852 15.825 1.166 1.00 97.81 230 ASP A O 1
ATOM 1842 N N . GLU A 1 231 ? 2.016 16.001 -0.732 1.00 97.44 231 GLU A N 1
ATOM 1843 C CA . GLU A 1 231 ? 0.842 16.130 -1.593 1.00 97.44 231 GLU A CA 1
ATOM 1844 C C . GLU A 1 231 ? -0.082 14.909 -1.531 1.00 97.44 231 GLU A C 1
ATOM 1846 O O . GLU A 1 231 ? -1.292 15.063 -1.354 1.00 97.44 231 GLU A O 1
ATOM 1851 N N . LEU A 1 232 ? 0.463 13.696 -1.681 1.00 97.88 232 LEU A N 1
ATOM 1852 C CA . LEU A 1 232 ? -0.331 12.470 -1.604 1.00 97.88 232 LEU A CA 1
ATOM 1853 C C . LEU A 1 232 ? -0.916 12.279 -0.207 1.00 97.88 232 LEU A C 1
ATOM 1855 O O . LEU A 1 232 ? -2.068 11.859 -0.096 1.00 97.88 232 LEU A O 1
ATOM 1859 N N . TRP A 1 233 ? -0.157 12.609 0.842 1.00 98.12 233 TRP A N 1
ATOM 1860 C CA . TRP A 1 233 ? -0.638 12.515 2.215 1.00 98.12 233 TRP A CA 1
ATOM 1861 C C . TRP A 1 233 ? -1.868 13.400 2.433 1.00 98.12 233 TRP A C 1
ATOM 1863 O O . TRP A 1 233 ? -2.917 12.903 2.844 1.00 98.12 233 TRP A O 1
ATOM 1873 N N . GLU A 1 234 ? -1.772 14.681 2.073 1.00 97.25 234 GLU A N 1
ATOM 1874 C CA . GLU A 1 234 ? -2.847 15.653 2.284 1.00 97.25 234 GLU A CA 1
ATOM 1875 C C . GLU A 1 234 ? -4.045 15.442 1.355 1.00 97.25 234 GLU A C 1
ATOM 1877 O O . GLU A 1 234 ? -5.193 15.496 1.794 1.00 97.25 234 GLU A O 1
ATOM 1882 N N . ARG A 1 235 ? -3.808 15.199 0.061 1.00 96.94 235 ARG A N 1
ATOM 1883 C CA . ARG A 1 235 ? -4.884 15.199 -0.945 1.00 96.94 235 ARG A CA 1
ATOM 1884 C C . ARG A 1 235 ? -5.524 13.842 -1.170 1.00 96.94 235 ARG A C 1
ATOM 1886 O O . ARG A 1 235 ? -6.659 13.784 -1.639 1.00 96.94 235 ARG A O 1
ATOM 1893 N N . VAL A 1 236 ? -4.796 12.761 -0.900 1.00 97.75 236 VAL A N 1
ATOM 1894 C CA . VAL A 1 236 ? -5.256 11.404 -1.199 1.00 97.75 236 VAL A CA 1
ATOM 1895 C C . VAL A 1 236 ? -5.389 10.600 0.081 1.00 97.75 236 VAL A C 1
ATOM 1897 O O . VAL A 1 236 ? -6.489 10.165 0.399 1.00 97.75 236 VAL A O 1
ATOM 1900 N N . PHE A 1 237 ? -4.317 10.430 0.851 1.00 97.94 237 PHE A N 1
ATOM 1901 C CA . PHE A 1 237 ? -4.290 9.469 1.955 1.00 97.94 237 PHE A CA 1
ATOM 1902 C C . PHE A 1 237 ? -5.171 9.889 3.130 1.00 97.94 237 PHE A C 1
ATOM 1904 O O . PHE A 1 237 ? -5.867 9.041 3.677 1.00 97.94 237 PHE A O 1
ATOM 1911 N N . LYS A 1 238 ? -5.240 11.179 3.477 1.00 97.12 238 LYS A N 1
ATOM 1912 C CA . LYS A 1 238 ? -6.209 11.674 4.471 1.00 97.12 238 LYS A CA 1
ATOM 1913 C C . LYS A 1 238 ? -7.673 11.527 4.030 1.00 97.12 238 LYS A C 1
ATOM 1915 O O . LYS A 1 238 ? -8.556 11.548 4.876 1.00 97.12 238 LYS A O 1
ATOM 1920 N N . VAL A 1 239 ? -7.941 11.355 2.732 1.00 95.81 239 VAL A N 1
ATOM 1921 C CA . VAL A 1 239 ? -9.302 11.242 2.173 1.00 95.81 239 VAL A CA 1
ATOM 1922 C C . VAL A 1 239 ? -9.705 9.783 1.939 1.00 95.81 239 VAL A C 1
ATOM 1924 O O . VAL A 1 239 ? -10.809 9.367 2.284 1.00 95.81 239 VAL A O 1
ATOM 1927 N N . SER A 1 240 ? -8.830 8.982 1.330 1.00 95.19 240 SER A N 1
ATOM 1928 C CA . SER A 1 240 ? -9.072 7.559 1.063 1.00 95.19 240 SER A CA 1
ATOM 1929 C C . SER A 1 240 ? -8.750 6.666 2.256 1.00 95.19 240 SER A C 1
ATOM 1931 O O . SER A 1 240 ? -9.229 5.535 2.308 1.00 95.19 240 SER A O 1
ATOM 1933 N N . GLY A 1 241 ? -7.909 7.158 3.164 1.00 96.44 241 GLY A N 1
ATOM 1934 C CA . GLY A 1 241 ? -7.189 6.373 4.153 1.00 96.44 241 GLY A CA 1
ATOM 1935 C C . GLY A 1 241 ? -6.089 5.526 3.525 1.00 96.44 241 GLY A C 1
ATOM 1936 O O . GLY A 1 241 ? -5.919 5.490 2.300 1.00 96.44 241 GLY A O 1
ATOM 1937 N N . VAL A 1 242 ? -5.336 4.845 4.386 1.00 96.81 242 VAL A N 1
ATOM 1938 C CA . VAL A 1 242 ? -4.270 3.923 3.993 1.00 96.81 242 VAL A CA 1
ATOM 1939 C C . VAL A 1 242 ? -4.501 2.598 4.696 1.00 96.81 242 VAL A C 1
ATOM 1941 O O . VAL A 1 242 ? -4.479 2.527 5.920 1.00 96.81 242 VAL A O 1
ATOM 1944 N N . MET A 1 243 ? -4.691 1.553 3.901 1.00 94.94 243 MET A N 1
ATOM 1945 C CA . MET A 1 243 ? -4.700 0.169 4.350 1.00 94.94 243 MET A CA 1
ATOM 1946 C C . MET A 1 243 ? -3.758 -0.589 3.417 1.00 94.94 243 MET A C 1
ATOM 1948 O O . MET A 1 243 ? -3.918 -0.538 2.201 1.00 94.94 243 MET A O 1
ATOM 1952 N N . LEU A 1 244 ? -2.709 -1.191 3.974 1.00 92.25 244 LEU A N 1
ATOM 1953 C CA . LEU A 1 244 ? -1.633 -1.797 3.178 1.00 92.25 244 LEU A CA 1
ATOM 1954 C C . LEU A 1 244 ? -1.913 -3.258 2.832 1.00 92.25 244 LEU A C 1
ATOM 1956 O O . LEU A 1 244 ? -1.523 -3.710 1.766 1.00 92.25 244 LEU A O 1
ATOM 1960 N N . ASP A 1 245 ? -2.587 -3.953 3.742 1.00 89.94 245 ASP A N 1
ATOM 1961 C CA . ASP A 1 245 ? -2.993 -5.351 3.651 1.00 89.94 245 ASP A CA 1
ATOM 1962 C C . ASP A 1 245 ? -4.344 -5.481 4.362 1.00 89.94 245 ASP A C 1
ATOM 1964 O O . ASP A 1 245 ? -4.657 -4.664 5.231 1.00 89.94 245 ASP A O 1
ATOM 1968 N N . SER A 1 246 ? -5.111 -6.515 4.047 1.00 91.56 246 SER A N 1
ATOM 1969 C CA . SER A 1 246 ? -6.251 -6.958 4.845 1.00 91.56 246 SER A CA 1
ATOM 1970 C C . SER A 1 246 ? -5.789 -7.444 6.228 1.00 91.56 246 SER A C 1
ATOM 1972 O O . SER A 1 246 ? -4.683 -7.971 6.389 1.00 91.56 246 SER A O 1
ATOM 1974 N N . ASP A 1 247 ? -6.623 -7.308 7.261 1.00 93.50 247 ASP A N 1
ATOM 1975 C CA . ASP A 1 247 ? -6.226 -7.675 8.629 1.00 93.50 247 ASP A CA 1
ATOM 1976 C C . ASP A 1 247 ? -6.487 -9.156 8.960 1.00 93.50 247 ASP A C 1
ATOM 1978 O O . ASP A 1 247 ? -7.270 -9.510 9.848 1.00 93.50 247 ASP A O 1
ATOM 1982 N N . HIS A 1 248 ? -5.797 -10.054 8.250 1.00 91.81 248 HIS A N 1
ATOM 1983 C CA . HIS A 1 248 ? -5.874 -11.500 8.506 1.00 91.81 248 HIS A CA 1
ATOM 1984 C C . HIS A 1 248 ? -5.487 -11.861 9.949 1.00 91.81 248 HIS A C 1
ATOM 1986 O O . HIS A 1 248 ? -5.989 -12.837 10.501 1.00 91.81 248 HIS A O 1
ATOM 1992 N N . ARG A 1 249 ? -4.616 -11.075 10.600 1.00 92.12 249 ARG A N 1
ATOM 1993 C CA . ARG A 1 249 ? -4.154 -11.356 11.968 1.00 92.12 249 ARG A CA 1
ATOM 1994 C C . ARG A 1 249 ? -5.274 -11.193 12.976 1.00 92.12 249 ARG A C 1
ATOM 1996 O O . ARG A 1 249 ? -5.432 -12.054 13.842 1.00 92.12 249 ARG A O 1
ATOM 2003 N N . SER A 1 250 ? -6.035 -10.105 12.892 1.00 93.44 250 SER A N 1
ATOM 2004 C CA . SER A 1 250 ? -7.190 -9.929 13.769 1.00 93.44 250 SER A CA 1
ATOM 2005 C C . SER A 1 250 ? -8.302 -10.924 13.451 1.00 93.44 250 SER A C 1
ATOM 2007 O O . SER A 1 250 ? -8.957 -11.383 14.387 1.00 93.44 250 SER A O 1
ATOM 2009 N N . LEU A 1 251 ? -8.465 -11.336 12.186 1.00 94.12 251 LEU A N 1
ATOM 2010 C CA . LEU A 1 251 ? -9.399 -12.408 11.824 1.00 94.12 251 LEU A CA 1
ATOM 2011 C C . LEU A 1 251 ? -9.000 -13.740 12.479 1.00 94.12 251 LEU A C 1
ATOM 2013 O O . LEU A 1 251 ? -9.803 -14.348 13.181 1.00 94.12 251 LEU A O 1
ATOM 2017 N N . GLN A 1 252 ? -7.740 -14.1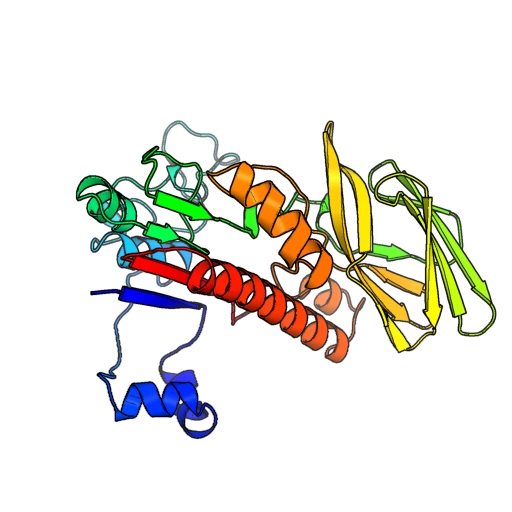62 12.330 1.00 92.94 252 GLN A N 1
ATOM 2018 C CA . GLN A 1 252 ? -7.210 -15.399 12.923 1.00 92.94 252 GLN A CA 1
ATOM 2019 C C . GLN A 1 252 ? -7.290 -15.402 14.459 1.00 92.94 252 GLN A C 1
ATOM 2021 O O . GLN A 1 252 ? -7.441 -16.455 15.075 1.00 92.94 252 GLN A O 1
ATOM 2026 N N . ARG A 1 253 ? -7.208 -14.226 15.094 1.00 91.12 253 ARG A N 1
ATOM 2027 C CA . ARG A 1 253 ? -7.376 -14.057 16.549 1.00 91.12 253 ARG A CA 1
ATOM 2028 C C . ARG A 1 253 ? -8.842 -14.002 16.999 1.00 91.12 253 ARG A C 1
ATOM 2030 O O . ARG A 1 253 ? -9.078 -13.866 18.196 1.00 91.12 253 ARG A O 1
ATOM 2037 N N . GLY A 1 254 ? -9.806 -14.053 16.078 1.00 90.19 254 GLY A N 1
ATOM 2038 C CA . GLY A 1 254 ? -11.236 -13.924 16.378 1.00 90.19 254 GLY A CA 1
ATOM 2039 C C . GLY A 1 254 ? -11.649 -12.527 16.854 1.00 90.19 254 GLY A C 1
ATOM 2040 O O . GLY A 1 254 ? -12.664 -12.387 17.526 1.00 90.19 254 GLY A O 1
ATOM 2041 N N . GLN A 1 255 ? -10.854 -11.495 16.554 1.00 88.75 255 GLN A N 1
ATOM 2042 C CA . GLN A 1 255 ? -11.125 -10.107 16.958 1.00 88.75 255 GLN A CA 1
ATOM 2043 C C . GLN A 1 255 ? -12.044 -9.376 15.975 1.00 88.75 255 GLN A C 1
ATOM 2045 O O . GLN A 1 255 ? -12.685 -8.388 16.329 1.00 88.75 255 GLN A O 1
ATOM 2050 N N . ILE A 1 256 ? -12.084 -9.841 14.728 1.00 92.94 256 ILE A N 1
ATOM 2051 C CA . ILE A 1 256 ? -12.941 -9.307 13.675 1.00 92.94 256 ILE A CA 1
ATOM 2052 C C . ILE A 1 256 ? -13.637 -10.460 12.949 1.00 92.94 256 ILE A C 1
ATOM 2054 O O . ILE A 1 256 ? -13.164 -11.596 12.974 1.00 92.94 256 ILE A O 1
ATOM 2058 N N . THR A 1 257 ? -14.773 -10.167 12.323 1.00 94.19 257 THR A N 1
ATOM 2059 C CA . THR A 1 257 ? -15.527 -11.145 11.530 1.00 94.19 257 THR A CA 1
ATOM 2060 C C . THR A 1 257 ? -14.959 -11.256 10.114 1.00 94.19 257 THR A C 1
ATOM 2062 O O . THR A 1 257 ? -14.123 -10.448 9.700 1.00 94.19 257 THR A O 1
ATOM 2065 N N . LEU A 1 258 ? -15.444 -12.225 9.333 1.00 94.62 258 LEU A N 1
ATOM 2066 C CA . LEU A 1 258 ? -15.129 -12.287 7.904 1.00 94.62 258 LEU A CA 1
ATOM 2067 C C . LEU A 1 258 ? -15.603 -11.023 7.163 1.00 94.62 258 LEU A C 1
ATOM 2069 O O . LEU A 1 258 ? -14.882 -10.514 6.311 1.00 94.62 258 LEU A O 1
ATOM 2073 N N . ASP A 1 259 ? -16.758 -10.466 7.529 1.00 95.12 259 ASP A N 1
ATOM 2074 C CA . ASP A 1 259 ? -17.291 -9.242 6.917 1.00 95.12 259 ASP A CA 1
ATOM 2075 C C . ASP A 1 259 ? -16.409 -8.021 7.202 1.00 95.12 259 ASP A C 1
ATOM 2077 O O . ASP A 1 259 ? -16.296 -7.109 6.379 1.00 95.12 259 ASP A O 1
ATOM 2081 N N . ASP A 1 260 ? -15.771 -7.984 8.370 1.00 94.69 260 ASP A N 1
ATOM 2082 C CA . ASP A 1 260 ? -14.788 -6.957 8.714 1.00 94.69 260 ASP A CA 1
ATOM 2083 C C . ASP A 1 260 ? -13.488 -7.150 7.950 1.00 94.69 260 ASP A C 1
ATOM 2085 O O . ASP A 1 260 ? -12.942 -6.184 7.425 1.00 94.69 260 ASP A O 1
ATOM 2089 N N . PHE A 1 261 ? -13.022 -8.393 7.824 1.00 94.94 261 PHE A N 1
ATOM 2090 C CA . PHE A 1 261 ? -11.871 -8.709 6.988 1.00 94.94 261 PHE A CA 1
ATOM 2091 C C . PHE A 1 261 ? -12.106 -8.263 5.537 1.00 94.94 261 PHE A C 1
ATOM 2093 O O . PHE A 1 261 ? -11.285 -7.531 4.985 1.00 94.94 261 PHE A O 1
ATOM 2100 N N . MET A 1 262 ? -13.257 -8.600 4.944 1.00 94.69 262 MET A N 1
ATOM 2101 C CA . MET A 1 262 ? -13.613 -8.184 3.581 1.00 94.69 262 MET A CA 1
ATOM 2102 C C . MET A 1 262 ? -13.707 -6.662 3.443 1.00 94.69 262 MET A C 1
ATOM 2104 O O . MET A 1 262 ? -13.300 -6.099 2.424 1.00 94.69 262 MET A O 1
ATOM 2108 N N . TRP A 1 263 ? -14.174 -5.969 4.482 1.00 95.69 263 TRP A N 1
ATOM 2109 C CA . TRP A 1 263 ? -14.113 -4.513 4.527 1.00 95.69 263 TRP A CA 1
ATOM 2110 C C . TRP A 1 263 ? -12.674 -3.996 4.540 1.00 95.69 263 TRP A C 1
ATOM 2112 O O . TRP A 1 263 ? -12.350 -3.134 3.724 1.00 95.69 263 TRP A O 1
ATOM 2122 N N . THR A 1 264 ? -11.784 -4.551 5.365 1.00 95.31 264 THR A N 1
ATOM 2123 C CA . THR A 1 264 ? -10.369 -4.150 5.357 1.00 95.31 264 THR A CA 1
ATOM 2124 C C . THR A 1 264 ? -9.678 -4.427 4.017 1.00 95.31 264 THR A C 1
ATOM 2126 O O . THR A 1 264 ? -8.934 -3.574 3.532 1.00 95.31 264 THR A O 1
ATOM 2129 N N . ALA A 1 265 ? -10.003 -5.537 3.347 1.00 93.50 265 ALA A N 1
ATOM 2130 C CA . ALA A 1 265 ? -9.539 -5.821 1.990 1.00 93.50 265 ALA A CA 1
ATOM 2131 C C . ALA A 1 265 ? -10.029 -4.759 0.986 1.00 93.50 265 ALA A C 1
ATOM 2133 O O . ALA A 1 265 ? -9.259 -4.269 0.158 1.00 93.50 265 ALA A O 1
ATOM 2134 N N . SER A 1 266 ? -11.295 -4.333 1.096 1.00 93.81 266 SER A N 1
ATOM 2135 C CA . SER A 1 266 ? -11.849 -3.264 0.252 1.00 93.81 266 SER A CA 1
ATOM 2136 C C . SER A 1 266 ? -11.155 -1.914 0.481 1.00 93.81 266 SER A C 1
ATOM 2138 O O . SER A 1 266 ? -10.933 -1.163 -0.472 1.00 93.81 266 SER A O 1
ATOM 2140 N N . LEU A 1 267 ? -10.750 -1.618 1.723 1.00 95.56 267 LEU A N 1
ATOM 2141 C CA . LEU A 1 267 ? -9.979 -0.421 2.056 1.00 95.56 267 LEU A CA 1
ATOM 2142 C C . LEU A 1 267 ? -8.579 -0.471 1.441 1.00 95.56 267 LEU A C 1
ATOM 2144 O O . LEU A 1 267 ? -8.120 0.541 0.911 1.00 95.56 267 LEU A O 1
ATOM 2148 N N . ALA A 1 268 ? -7.925 -1.637 1.453 1.00 93.94 268 ALA A N 1
ATOM 2149 C CA . ALA A 1 268 ? -6.620 -1.806 0.820 1.00 93.94 268 ALA A CA 1
ATOM 2150 C C . ALA A 1 268 ? -6.711 -1.582 -0.694 1.00 93.94 268 ALA A C 1
ATOM 2152 O O . ALA A 1 268 ? -5.978 -0.762 -1.253 1.00 93.94 268 ALA A O 1
ATOM 2153 N N . PHE A 1 269 ? -7.695 -2.201 -1.349 1.00 92.00 269 PHE A N 1
ATOM 2154 C CA . PHE A 1 269 ? -7.966 -1.966 -2.767 1.00 92.00 269 PHE A CA 1
ATOM 2155 C C . PHE A 1 269 ? -8.238 -0.484 -3.067 1.00 92.00 269 PHE A C 1
ATOM 2157 O O . PHE A 1 269 ? -7.656 0.087 -3.997 1.00 92.00 269 PHE A O 1
ATOM 2164 N N . ARG A 1 270 ? -9.080 0.175 -2.258 1.00 93.94 270 ARG A N 1
ATOM 2165 C CA . ARG A 1 270 ? -9.372 1.609 -2.392 1.00 93.94 270 ARG A CA 1
ATOM 2166 C C . ARG A 1 270 ? -8.107 2.451 -2.256 1.00 93.94 270 ARG A C 1
ATOM 2168 O O . ARG A 1 270 ? -7.927 3.369 -3.052 1.00 93.94 270 ARG A O 1
ATOM 2175 N N . PHE A 1 271 ? -7.238 2.153 -1.294 1.00 95.44 271 PHE A N 1
ATOM 2176 C CA . PHE A 1 271 ? -5.979 2.867 -1.105 1.00 95.44 271 PHE A CA 1
ATOM 2177 C C . PHE A 1 271 ? -5.103 2.772 -2.361 1.00 95.44 271 PHE A C 1
ATOM 2179 O O . PHE A 1 271 ? -4.834 3.800 -2.989 1.00 95.44 271 PHE A O 1
ATOM 2186 N N . PHE A 1 272 ? -4.734 1.556 -2.785 1.00 94.12 272 PHE A N 1
ATOM 2187 C CA . PHE A 1 272 ? -3.830 1.364 -3.925 1.00 94.12 272 PHE A CA 1
ATOM 2188 C C . PHE A 1 272 ? -4.372 1.965 -5.224 1.00 94.12 272 PHE A C 1
ATOM 2190 O O . PHE A 1 272 ? -3.622 2.570 -5.997 1.00 94.12 272 PHE A O 1
ATOM 2197 N N . THR A 1 273 ? -5.679 1.839 -5.465 1.00 92.81 273 THR A N 1
ATOM 2198 C CA . THR A 1 273 ? -6.313 2.395 -6.667 1.00 92.81 273 THR A CA 1
ATOM 2199 C C . THR A 1 273 ? -6.410 3.917 -6.628 1.00 92.81 273 THR A C 1
ATOM 2201 O O . THR A 1 273 ? -6.134 4.556 -7.645 1.00 92.81 273 THR A O 1
ATOM 2204 N N . SER A 1 274 ? -6.743 4.519 -5.479 1.00 94.88 274 SER A N 1
ATOM 2205 C CA . SER A 1 274 ? -6.946 5.971 -5.361 1.00 94.88 274 SER A CA 1
ATOM 2206 C C . SER A 1 274 ? -5.677 6.750 -5.691 1.00 94.88 274 SER A C 1
ATOM 2208 O O . SER A 1 274 ? -5.706 7.650 -6.532 1.00 94.88 274 SER A O 1
ATOM 2210 N N . TYR A 1 275 ? -4.544 6.383 -5.089 1.00 95.44 275 TYR A N 1
ATOM 2211 C CA . TYR A 1 275 ? -3.305 7.130 -5.303 1.00 95.44 275 TYR A CA 1
ATOM 2212 C C . TYR A 1 275 ? -2.627 6.780 -6.627 1.00 95.44 275 TYR A C 1
ATOM 2214 O O . TYR A 1 275 ? -2.087 7.674 -7.278 1.00 95.44 275 TYR A O 1
ATOM 2222 N N . SER A 1 276 ? -2.710 5.521 -7.080 1.00 95.06 276 SER A N 1
ATOM 2223 C CA . SER A 1 276 ? -2.227 5.153 -8.416 1.00 95.06 276 SER A CA 1
ATOM 2224 C C . SER A 1 276 ? -2.978 5.948 -9.482 1.00 95.06 276 SER A C 1
ATOM 2226 O O . SER A 1 276 ? -2.357 6.544 -10.360 1.00 95.06 276 SER A O 1
ATOM 2228 N N . LYS A 1 277 ? -4.312 6.039 -9.377 1.00 94.69 277 LYS A N 1
ATOM 2229 C CA . LYS A 1 277 ? -5.130 6.846 -10.290 1.00 94.69 277 LYS A CA 1
ATOM 2230 C C . LYS A 1 277 ? -4.765 8.324 -10.208 1.00 94.69 277 LYS A C 1
ATOM 2232 O O . LYS A 1 277 ? -4.610 8.957 -11.251 1.00 94.69 277 LYS A O 1
ATOM 2237 N N . TYR A 1 278 ? -4.592 8.866 -9.002 1.00 97.00 278 TYR A N 1
ATOM 2238 C CA . TYR A 1 278 ? -4.167 10.253 -8.819 1.00 97.00 278 TYR A CA 1
ATOM 2239 C C . TYR A 1 278 ? -2.839 10.524 -9.540 1.00 97.00 278 TYR A C 1
ATOM 2241 O O . TYR A 1 278 ? -2.766 11.428 -10.370 1.00 97.00 278 TYR A O 1
ATOM 2249 N N . LEU A 1 279 ? -1.813 9.698 -9.324 1.00 95.88 279 LEU A N 1
ATOM 2250 C CA . LEU A 1 279 ? -0.501 9.865 -9.957 1.00 95.88 279 LEU A CA 1
ATOM 2251 C C . LEU A 1 279 ? -0.571 9.755 -11.481 1.00 95.88 279 LEU A C 1
ATOM 2253 O O . LEU A 1 279 ? -0.051 10.617 -12.185 1.00 95.88 279 LEU A O 1
ATOM 2257 N N . LEU A 1 280 ? -1.246 8.724 -11.993 1.00 94.06 280 LEU A N 1
ATOM 2258 C CA . LEU A 1 280 ? -1.331 8.463 -13.431 1.00 94.06 280 LEU A CA 1
ATOM 2259 C C . LEU A 1 280 ? -2.123 9.533 -14.195 1.00 94.06 280 LEU A C 1
ATOM 2261 O O . LEU A 1 280 ? -1.922 9.671 -15.402 1.00 94.06 280 LEU A O 1
ATOM 2265 N N . THR A 1 281 ? -3.007 10.276 -13.520 1.00 95.25 281 THR A N 1
ATOM 2266 C CA . THR A 1 281 ? -3.850 11.316 -14.142 1.00 95.25 281 THR A CA 1
ATOM 2267 C C . THR A 1 281 ? -3.332 12.738 -13.943 1.00 95.25 281 THR A C 1
ATOM 2269 O O . THR A 1 281 ? -3.617 13.598 -14.772 1.00 95.25 281 THR A O 1
ATOM 2272 N N . THR A 1 282 ? -2.565 12.999 -12.882 1.00 95.56 282 THR A N 1
ATOM 2273 C CA . THR A 1 282 ? -2.065 14.349 -12.551 1.00 95.56 282 THR A CA 1
ATOM 2274 C C . THR A 1 282 ? -0.613 14.589 -12.951 1.00 95.56 282 THR A C 1
ATOM 2276 O O . THR A 1 282 ? -0.156 15.732 -12.947 1.00 95.56 282 THR A O 1
ATOM 2279 N N . ARG A 1 283 ? 0.135 13.536 -13.293 1.00 94.06 283 ARG A N 1
ATOM 2280 C CA . ARG A 1 283 ? 1.553 13.627 -13.658 1.00 94.06 283 ARG A CA 1
ATOM 2281 C C . ARG A 1 283 ? 1.773 13.254 -15.112 1.00 94.06 283 ARG A C 1
ATOM 2283 O O . ARG A 1 283 ? 1.049 12.444 -15.685 1.00 94.06 283 ARG A O 1
ATOM 2290 N N . ASP A 1 284 ? 2.829 13.815 -15.686 1.00 95.31 284 ASP A N 1
ATOM 2291 C CA . ASP A 1 284 ? 3.322 13.376 -16.984 1.00 95.31 284 ASP A CA 1
ATOM 2292 C C . ASP A 1 284 ? 4.324 12.231 -16.813 1.00 95.31 284 ASP A C 1
ATOM 2294 O O . ASP A 1 284 ? 5.237 12.303 -15.987 1.00 95.31 284 ASP A O 1
ATOM 2298 N N . TRP A 1 285 ? 4.145 11.176 -17.598 1.00 97.69 285 TRP A N 1
ATOM 2299 C CA . TRP A 1 285 ? 4.943 9.958 -17.539 1.00 97.69 285 TRP A CA 1
ATOM 2300 C C . TRP A 1 285 ? 5.030 9.306 -18.921 1.00 97.69 285 TRP A C 1
ATOM 2302 O O . TRP A 1 285 ? 4.099 9.374 -19.726 1.00 97.69 285 TRP A O 1
ATOM 2312 N N . ASP A 1 286 ? 6.166 8.662 -19.179 1.00 98.38 286 ASP A N 1
ATOM 231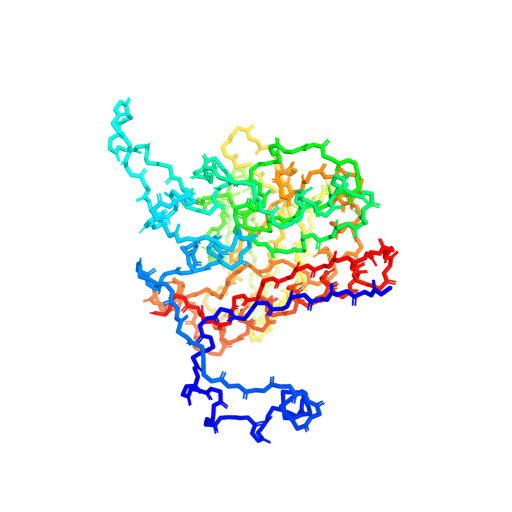3 C CA . ASP A 1 286 ? 6.403 7.798 -20.338 1.00 98.38 286 ASP A CA 1
ATOM 2314 C C . ASP A 1 286 ? 6.207 6.323 -19.968 1.00 98.38 286 ASP A C 1
ATOM 2316 O O . ASP A 1 286 ? 5.667 5.542 -20.750 1.00 98.38 286 ASP A O 1
ATOM 2320 N N . PHE A 1 287 ? 6.642 5.941 -18.764 1.00 98.44 287 PHE A N 1
ATOM 2321 C CA . PHE A 1 287 ? 6.488 4.597 -18.222 1.00 98.44 287 PHE A CA 1
ATOM 2322 C C . PHE A 1 287 ? 5.975 4.665 -16.790 1.00 98.44 287 PHE A C 1
ATOM 2324 O O . PHE A 1 287 ? 6.480 5.446 -15.981 1.00 98.44 287 PHE A O 1
ATOM 2331 N N . ALA A 1 288 ? 5.002 3.823 -16.468 1.00 97.94 288 ALA A N 1
ATOM 2332 C CA . ALA A 1 288 ? 4.553 3.652 -15.102 1.00 97.94 288 ALA A CA 1
ATOM 2333 C C . ALA A 1 288 ? 4.410 2.174 -14.748 1.00 97.94 288 ALA A C 1
ATOM 2335 O O . ALA A 1 288 ? 4.055 1.355 -15.594 1.00 97.94 288 ALA A O 1
ATOM 2336 N N . VAL A 1 289 ? 4.671 1.840 -13.489 1.00 96.81 289 VAL A N 1
ATOM 2337 C CA . VAL A 1 289 ? 4.412 0.510 -12.935 1.00 96.81 289 VAL A CA 1
ATOM 2338 C C . VAL A 1 289 ? 3.660 0.637 -11.620 1.00 96.81 289 VAL A C 1
ATOM 2340 O O . VAL A 1 289 ? 3.950 1.518 -10.809 1.00 96.81 289 VAL A O 1
ATOM 2343 N N . THR A 1 290 ? 2.684 -0.238 -11.416 1.00 94.06 290 THR A N 1
ATOM 2344 C CA . THR A 1 290 ? 1.965 -0.360 -10.151 1.00 94.06 290 THR A CA 1
ATOM 2345 C C . THR A 1 290 ? 1.796 -1.825 -9.778 1.00 94.06 290 THR A C 1
ATOM 2347 O O . THR A 1 290 ? 1.622 -2.686 -10.643 1.00 94.06 290 THR A O 1
ATOM 2350 N N . TYR A 1 291 ? 1.868 -2.089 -8.481 1.00 91.25 291 TYR A N 1
ATOM 2351 C CA . TYR A 1 291 ? 1.728 -3.396 -7.866 1.00 91.25 291 TYR A CA 1
ATOM 2352 C C . TYR A 1 291 ? 0.508 -3.380 -6.946 1.00 91.25 291 TYR A C 1
ATOM 2354 O O . TYR A 1 291 ? 0.421 -2.545 -6.041 1.00 91.25 291 TYR A O 1
ATOM 2362 N N . PHE A 1 292 ? -0.408 -4.315 -7.183 1.00 87.62 292 PHE A N 1
ATOM 2363 C CA . PHE A 1 292 ? -1.629 -4.513 -6.415 1.00 87.62 292 PHE A CA 1
ATOM 2364 C C . PHE A 1 292 ? -1.569 -5.860 -5.684 1.00 87.62 292 PHE A C 1
ATOM 2366 O O . PHE A 1 292 ? -1.635 -6.902 -6.343 1.00 87.62 292 PHE A O 1
ATOM 2373 N N . PRO A 1 293 ? -1.472 -5.870 -4.345 1.00 76.88 293 PRO A N 1
ATOM 2374 C CA . PRO A 1 293 ? -1.616 -7.098 -3.573 1.00 76.88 293 PRO A CA 1
ATOM 2375 C C . PRO A 1 293 ? -3.097 -7.506 -3.558 1.00 76.88 293 PRO A C 1
ATOM 2377 O O . PRO A 1 293 ? -3.911 -6.847 -2.916 1.00 76.88 293 PRO A O 1
ATOM 2380 N N . VAL A 1 294 ? -3.471 -8.546 -4.312 1.00 68.19 294 VAL A N 1
ATOM 2381 C CA . VAL A 1 294 ? -4.862 -9.052 -4.348 1.00 68.19 294 VAL A CA 1
ATOM 2382 C C . VAL A 1 294 ? -5.043 -10.279 -3.460 1.00 68.19 294 VAL A C 1
ATOM 2384 O O . VAL A 1 294 ? -6.098 -10.442 -2.850 1.00 68.19 294 VAL A O 1
ATOM 2387 N N . VAL A 1 295 ? -4.021 -11.126 -3.352 1.00 61.94 295 VAL A N 1
ATOM 2388 C CA . VAL A 1 295 ? -4.031 -12.265 -2.430 1.00 61.94 295 VAL A CA 1
ATOM 2389 C C . VAL A 1 295 ? -3.421 -11.838 -1.102 1.00 61.94 295 VAL A C 1
ATOM 2391 O O . VAL A 1 295 ? -2.247 -11.477 -1.037 1.00 61.94 295 VAL A O 1
ATOM 2394 N N . ASP A 1 296 ? -4.235 -11.874 -0.048 1.00 59.19 296 ASP A N 1
ATOM 2395 C CA . ASP A 1 296 ? -3.757 -11.650 1.312 1.00 59.19 296 ASP A CA 1
ATOM 2396 C C . ASP A 1 296 ? -3.071 -12.896 1.884 1.00 59.19 296 ASP A C 1
ATOM 2398 O O . ASP A 1 296 ? -3.266 -14.014 1.403 1.00 59.19 296 ASP A O 1
ATOM 2402 N N . ASN A 1 297 ? -2.289 -12.707 2.944 1.00 55.72 297 ASN A N 1
ATOM 2403 C CA . ASN A 1 297 ? -1.679 -13.795 3.701 1.00 55.72 297 ASN A CA 1
ATOM 2404 C C . ASN A 1 297 ? -2.750 -14.457 4.588 1.00 55.72 297 ASN A C 1
ATOM 2406 O O . ASN A 1 297 ? -2.766 -14.240 5.799 1.00 55.72 297 ASN A O 1
ATOM 2410 N N . VAL A 1 298 ? -3.684 -15.202 3.993 1.00 39.12 298 VAL A N 1
ATOM 2411 C CA . VAL A 1 298 ? -4.681 -15.984 4.747 1.00 39.12 298 VAL A CA 1
ATOM 2412 C C . VAL A 1 298 ? -4.037 -17.223 5.360 1.00 39.12 298 VAL A C 1
ATOM 2414 O O . VAL A 1 298 ? -3.325 -17.940 4.621 1.00 39.12 298 VAL A O 1
#